Protein AF-M8C8N0-F1 (afdb_monomer_lite)

pLDDT: mean 71.58, std 21.53, range [23.48, 96.25]

Secondary structure (DSSP, 8-state):
-----------------------------S------S-----TT--GGGEEEEETTEEEEEPTT-SSEEEEEETTTTEEEEEEPPGGG---SSTTSEEEEE-TTS-EEEEEEETTEEEEEEEE--SSSS--EEEEEEEEEHHHHTTT-TT--GGGGSS--EEEEE-SSEEEEE-SSTT--EEEETTT--EESSSGGGSSSS------PPPPPP---GGG-----

Radius of gyration: 22.64 Å; chains: 1; bounding box: 49×79×63 Å

Structure (mmCIF, N/CA/C/O backbone):
data_AF-M8C8N0-F1
#
_entry.id   AF-M8C8N0-F1
#
loop_
_atom_site.group_PDB
_atom_site.id
_atom_site.type_symbol
_atom_site.label_atom_id
_atom_site.label_alt_id
_atom_site.label_comp_id
_atom_site.label_asym_id
_atom_site.label_entity_id
_atom_site.label_seq_id
_atom_site.pdbx_PDB_ins_code
_atom_site.Cartn_x
_atom_site.Cartn_y
_atom_site.Cartn_z
_atom_site.occupancy
_atom_site.B_iso_or_equiv
_atom_site.auth_seq_id
_atom_site.auth_comp_id
_atom_site.auth_asym_id
_atom_site.auth_atom_id
_atom_site.pdbx_PDB_model_num
ATOM 1 N N . MET A 1 1 ? 8.463 14.249 35.857 1.00 30.42 1 MET A N 1
ATOM 2 C CA . MET A 1 1 ? 9.534 13.412 35.279 1.00 30.42 1 MET A CA 1
ATOM 3 C C . MET A 1 1 ? 8.916 12.082 34.900 1.00 30.42 1 MET A C 1
ATOM 5 O O . MET A 1 1 ? 8.671 11.271 35.780 1.00 30.42 1 MET A O 1
ATOM 9 N N . ALA A 1 2 ? 8.574 11.910 33.627 1.00 25.81 2 ALA A N 1
ATOM 10 C CA . ALA A 1 2 ? 8.119 10.640 33.076 1.00 25.81 2 ALA A CA 1
ATOM 11 C C . ALA A 1 2 ? 9.143 10.245 32.012 1.00 25.81 2 ALA A C 1
ATOM 13 O O . ALA A 1 2 ? 9.406 11.017 31.091 1.00 25.81 2 ALA A O 1
ATOM 14 N N . ALA A 1 3 ? 9.796 9.104 32.218 1.00 23.48 3 ALA A N 1
ATOM 15 C CA . ALA A 1 3 ? 10.734 8.541 31.266 1.00 23.48 3 ALA A CA 1
ATOM 16 C C . ALA A 1 3 ? 9.940 8.023 30.062 1.00 23.48 3 ALA A C 1
ATOM 18 O O . ALA A 1 3 ? 9.110 7.126 30.202 1.00 23.48 3 ALA A O 1
ATOM 19 N N . SER A 1 4 ? 10.179 8.628 28.900 1.00 24.73 4 SER A N 1
ATOM 20 C CA . SER A 1 4 ? 9.714 8.124 27.613 1.00 24.73 4 SER A CA 1
ATOM 21 C C . SER A 1 4 ? 10.534 6.882 27.275 1.00 24.73 4 SER A C 1
ATOM 23 O O . SER A 1 4 ? 11.739 6.968 27.041 1.00 24.73 4 SER A O 1
ATOM 25 N N . VAL A 1 5 ? 9.896 5.716 27.333 1.00 26.30 5 VAL A N 1
ATOM 26 C CA . VAL A 1 5 ? 10.472 4.457 26.863 1.00 26.30 5 VAL A CA 1
ATOM 27 C C . VAL A 1 5 ? 10.017 4.293 25.419 1.00 26.30 5 VAL A C 1
ATOM 29 O O . VAL A 1 5 ? 8.906 3.843 25.163 1.00 26.30 5 VAL A O 1
ATOM 32 N N . ALA A 1 6 ? 10.868 4.703 24.481 1.00 25.33 6 ALA A N 1
ATOM 33 C CA . ALA A 1 6 ? 10.716 4.363 23.073 1.00 25.33 6 ALA A CA 1
ATOM 34 C C . ALA A 1 6 ? 11.062 2.873 22.885 1.00 25.33 6 ALA A C 1
ATOM 36 O O . ALA A 1 6 ? 12.183 2.476 23.225 1.00 25.33 6 ALA A O 1
ATOM 37 N N . PRO A 1 7 ? 10.162 2.024 22.359 1.00 30.59 7 PRO A N 1
ATOM 38 C CA . PRO A 1 7 ? 10.536 0.681 21.968 1.00 30.59 7 PRO A CA 1
ATOM 39 C C . PRO A 1 7 ? 11.111 0.710 20.548 1.00 30.59 7 PRO A C 1
ATOM 41 O O . PRO A 1 7 ? 10.408 0.901 19.565 1.00 30.59 7 PRO A O 1
ATOM 44 N N . PHE A 1 8 ? 12.432 0.554 20.494 1.00 27.34 8 PHE A N 1
ATOM 45 C CA . PHE A 1 8 ? 13.204 -0.208 19.511 1.00 27.34 8 PHE A CA 1
ATOM 46 C C . PHE A 1 8 ? 12.470 -0.670 18.236 1.00 27.34 8 PHE A C 1
ATOM 48 O O . PHE A 1 8 ? 11.771 -1.683 18.230 1.00 27.34 8 PHE A O 1
ATOM 55 N N . LEU A 1 9 ? 12.778 -0.007 17.120 1.00 30.59 9 LEU A N 1
ATOM 56 C CA . LEU A 1 9 ? 12.669 -0.577 15.778 1.00 30.59 9 LEU A CA 1
ATOM 57 C C . LEU A 1 9 ? 13.787 -1.619 15.607 1.00 30.59 9 LEU A C 1
ATOM 59 O O . LEU A 1 9 ? 14.967 -1.273 15.588 1.00 30.59 9 LEU A O 1
ATOM 63 N N . CYS A 1 10 ? 13.425 -2.898 15.522 1.00 28.14 10 CYS A N 1
ATOM 64 C CA . CYS A 1 10 ? 14.352 -4.003 15.281 1.00 28.14 10 CYS A CA 1
ATOM 65 C C . CYS A 1 10 ? 13.820 -4.903 14.156 1.00 28.14 10 CYS A C 1
ATOM 67 O O . CYS A 1 10 ? 12.886 -5.659 14.403 1.00 28.14 10 CYS A O 1
ATOM 69 N N . TRP A 1 11 ? 14.399 -4.775 12.953 1.00 29.14 11 TRP A N 1
ATOM 70 C CA . TRP A 1 11 ? 14.620 -5.766 11.865 1.00 29.14 11 TRP A CA 1
ATOM 71 C C . TRP A 1 11 ? 14.935 -4.956 10.575 1.00 29.14 11 TRP A C 1
ATOM 73 O O . TRP A 1 11 ? 14.303 -3.932 10.360 1.00 29.14 11 TRP A O 1
ATOM 83 N N . GLU A 1 12 ? 15.899 -5.248 9.691 1.00 30.86 12 GLU A N 1
ATOM 84 C CA . GLU A 1 12 ? 16.528 -6.515 9.316 1.00 30.86 12 GLU A CA 1
ATOM 85 C C . GLU A 1 12 ? 18.052 -6.402 9.096 1.00 30.86 12 GLU A C 1
ATOM 87 O O . GLU A 1 12 ? 18.552 -5.473 8.466 1.00 30.86 12 GLU A O 1
ATOM 92 N N . HIS A 1 13 ? 18.796 -7.406 9.572 1.00 30.95 13 HIS A N 1
ATOM 93 C CA . HIS A 1 13 ? 20.176 -7.671 9.164 1.00 30.95 13 HIS A CA 1
ATOM 94 C C . HIS A 1 13 ? 20.161 -8.523 7.886 1.00 30.95 13 HIS A C 1
ATOM 96 O O . HIS A 1 13 ? 19.834 -9.708 7.950 1.00 30.95 13 HIS A O 1
ATOM 102 N N . CYS A 1 14 ? 20.589 -7.968 6.752 1.00 28.81 14 CYS A N 1
ATOM 103 C CA . CYS A 1 14 ? 21.050 -8.765 5.615 1.00 28.81 14 CYS A CA 1
ATOM 104 C C . CYS A 1 14 ? 22.535 -8.496 5.360 1.00 28.81 14 CYS A C 1
ATOM 106 O O . CYS A 1 14 ? 22.977 -7.371 5.145 1.00 28.81 14 CYS A O 1
ATOM 108 N N . VAL A 1 15 ? 23.309 -9.574 5.460 1.00 27.38 15 VAL A N 1
ATOM 109 C CA . VAL A 1 15 ? 24.763 -9.625 5.328 1.00 27.38 15 VAL A CA 1
ATOM 110 C C . VAL A 1 15 ? 25.148 -9.451 3.859 1.00 27.38 15 VAL A C 1
ATOM 112 O O . VAL A 1 15 ? 24.811 -10.283 3.020 1.00 27.38 15 VAL A O 1
ATOM 115 N N . TRP A 1 16 ? 25.903 -8.396 3.561 1.00 27.75 16 TRP A N 1
ATOM 116 C CA . TRP A 1 16 ? 26.526 -8.158 2.262 1.00 27.75 16 TRP A CA 1
ATOM 117 C C . TRP A 1 16 ? 27.559 -9.251 1.945 1.00 27.75 16 TRP A C 1
ATOM 119 O O . TRP A 1 16 ? 28.546 -9.415 2.665 1.00 27.75 16 TRP A O 1
ATOM 129 N N . ARG A 1 17 ? 27.380 -9.983 0.842 1.00 26.02 17 ARG A N 1
ATOM 130 C CA . ARG A 1 17 ? 28.471 -10.712 0.175 1.00 26.02 17 ARG A CA 1
ATOM 131 C C . ARG A 1 17 ? 28.439 -10.397 -1.316 1.00 26.02 17 ARG A C 1
ATOM 133 O O . ARG A 1 17 ? 27.467 -10.707 -1.994 1.00 26.02 17 ARG A O 1
ATOM 140 N N . GLN A 1 18 ? 29.520 -9.797 -1.813 1.00 27.97 18 GLN A N 1
ATOM 141 C CA . GLN A 1 18 ? 29.800 -9.646 -3.243 1.00 27.97 18 GLN A CA 1
ATOM 142 C C . GLN A 1 18 ? 29.842 -11.023 -3.917 1.00 27.97 18 GLN A C 1
ATOM 144 O O . GLN A 1 18 ? 30.577 -11.907 -3.474 1.00 27.97 18 GLN A O 1
ATOM 149 N N . VAL A 1 19 ? 29.086 -11.192 -5.004 1.00 33.16 19 VAL A N 1
ATOM 150 C CA . VAL A 1 19 ? 29.136 -12.384 -5.865 1.00 33.16 19 VAL A CA 1
ATOM 151 C C . VAL A 1 19 ? 29.599 -11.969 -7.272 1.00 33.16 19 VAL A C 1
ATOM 153 O O . VAL A 1 19 ? 29.182 -10.913 -7.750 1.00 33.16 19 VAL A O 1
ATOM 156 N N . PRO A 1 20 ? 30.477 -12.738 -7.950 1.00 29.25 20 PRO A N 1
ATOM 157 C CA . PRO A 1 20 ? 31.071 -12.330 -9.221 1.00 29.25 20 PRO A CA 1
ATOM 158 C C . PRO A 1 20 ? 30.117 -12.485 -10.412 1.00 29.25 20 PRO A C 1
ATOM 160 O O . PRO A 1 20 ? 29.323 -13.422 -10.487 1.00 29.25 20 PRO A O 1
ATOM 163 N N . ARG A 1 21 ? 30.288 -11.582 -11.384 1.00 30.08 21 ARG A N 1
ATOM 164 C CA . ARG A 1 21 ? 29.534 -11.450 -12.639 1.00 30.08 21 ARG A CA 1
ATOM 165 C C . ARG A 1 21 ? 29.486 -12.748 -13.462 1.00 30.08 21 ARG A C 1
ATOM 167 O O . ARG A 1 21 ? 30.525 -13.279 -13.854 1.00 30.08 21 ARG A O 1
ATOM 174 N N . ARG A 1 22 ? 28.280 -13.176 -13.844 1.00 29.59 22 ARG A N 1
ATOM 175 C CA . ARG A 1 22 ? 28.015 -14.008 -15.032 1.00 29.59 22 ARG A CA 1
ATOM 176 C C . ARG A 1 22 ? 26.743 -13.504 -15.723 1.00 29.59 22 ARG A C 1
ATOM 178 O O . ARG A 1 22 ? 25.758 -13.223 -15.058 1.00 29.59 22 ARG A O 1
ATOM 185 N N . SER A 1 23 ? 26.775 -13.393 -17.047 1.00 38.28 23 SER A N 1
ATOM 186 C CA . SER A 1 23 ? 25.641 -13.021 -17.922 1.00 38.28 23 SER A CA 1
ATOM 187 C C . SER A 1 23 ? 25.109 -14.274 -18.656 1.00 38.28 23 SER A C 1
ATOM 189 O O . SER A 1 23 ? 25.866 -15.248 -18.708 1.00 38.28 23 SER A O 1
ATOM 191 N N . PRO A 1 24 ? 23.978 -14.273 -19.411 1.00 50.94 24 PRO A N 1
ATOM 192 C CA . PRO A 1 24 ? 22.672 -13.567 -19.373 1.00 50.94 24 PRO A CA 1
ATOM 193 C C . PRO A 1 24 ? 21.480 -14.609 -19.424 1.00 50.94 24 PRO A C 1
ATOM 195 O O . PRO A 1 24 ? 21.760 -15.783 -19.180 1.00 50.94 24 PRO A O 1
ATOM 198 N N . PRO A 1 25 ? 20.172 -14.292 -19.681 1.00 29.27 25 PRO A N 1
ATOM 199 C CA . PRO A 1 25 ? 19.632 -13.777 -20.956 1.00 29.27 25 PRO A CA 1
ATOM 200 C C . PRO A 1 25 ? 18.652 -12.588 -20.810 1.00 29.27 25 PRO A C 1
ATOM 202 O O . PRO A 1 25 ? 17.975 -12.411 -19.802 1.00 29.27 25 PRO A O 1
ATOM 205 N N . ARG A 1 26 ? 18.546 -11.773 -21.869 1.00 44.69 26 ARG A N 1
ATOM 206 C CA . ARG A 1 26 ? 17.687 -10.578 -21.934 1.00 44.69 26 ARG A CA 1
ATOM 207 C C . ARG A 1 26 ? 16.195 -10.937 -21.943 1.00 44.69 26 ARG A C 1
ATOM 209 O O . ARG A 1 26 ? 15.716 -11.533 -22.906 1.00 44.69 26 ARG A O 1
ATOM 216 N N . ARG A 1 27 ? 15.444 -10.444 -20.957 1.00 40.44 27 ARG A N 1
ATOM 217 C CA . ARG A 1 27 ? 14.004 -10.167 -21.079 1.00 40.44 27 ARG A CA 1
ATOM 218 C C . ARG A 1 27 ? 13.808 -8.657 -20.960 1.00 40.44 27 ARG A C 1
ATOM 220 O O . ARG A 1 27 ? 14.283 -8.055 -20.006 1.00 40.44 27 ARG A O 1
ATOM 227 N N . ARG A 1 28 ? 13.206 -8.038 -21.979 1.00 39.28 28 ARG A N 1
ATOM 228 C CA . ARG A 1 28 ? 13.006 -6.582 -22.042 1.00 39.28 28 ARG A CA 1
ATOM 229 C C . ARG A 1 28 ? 11.794 -6.196 -21.193 1.00 39.28 28 ARG A C 1
ATOM 231 O O . ARG A 1 28 ? 10.735 -6.797 -21.346 1.00 39.28 28 ARG A O 1
ATOM 238 N N . GLY A 1 29 ? 11.957 -5.204 -20.324 1.00 39.03 29 GLY A N 1
ATOM 239 C CA . GLY A 1 29 ? 10.887 -4.625 -19.521 1.00 39.03 29 GLY A CA 1
ATOM 240 C C . GLY A 1 29 ? 11.233 -3.200 -19.087 1.00 39.03 29 GLY A C 1
ATOM 241 O O . GLY A 1 29 ? 12.374 -2.962 -18.697 1.00 39.03 29 GLY A O 1
ATOM 242 N N . ALA A 1 30 ? 10.211 -2.333 -19.138 1.00 39.69 30 ALA A N 1
ATOM 243 C CA . ALA A 1 30 ? 10.164 -0.905 -18.784 1.00 39.69 30 ALA A CA 1
ATOM 244 C C . ALA A 1 30 ? 11.140 0.015 -19.559 1.00 39.69 30 ALA A C 1
ATOM 246 O O . ALA A 1 30 ? 12.230 -0.431 -19.926 1.00 39.69 30 ALA A O 1
ATOM 247 N N . PRO A 1 31 ? 10.794 1.301 -19.789 1.00 35.75 31 PRO A N 1
ATOM 248 C CA . PRO A 1 31 ? 11.753 2.295 -20.254 1.00 35.75 31 PRO A CA 1
ATOM 249 C C . PRO A 1 31 ? 12.731 2.563 -19.106 1.00 35.75 31 PRO A C 1
ATOM 251 O O . PRO A 1 31 ? 12.581 3.471 -18.299 1.00 35.75 31 PRO A O 1
ATOM 254 N N . ARG A 1 32 ? 13.713 1.675 -18.968 1.00 47.22 32 ARG A N 1
ATOM 255 C CA . ARG A 1 32 ? 14.852 1.847 -18.079 1.00 47.22 32 ARG A CA 1
ATOM 256 C C . ARG A 1 32 ? 15.853 2.674 -18.853 1.00 47.22 32 ARG A C 1
ATOM 258 O O . ARG A 1 32 ? 16.420 2.189 -19.835 1.00 47.22 32 ARG A O 1
ATOM 265 N N . VAL A 1 33 ? 16.116 3.893 -18.402 1.00 43.59 33 VAL A N 1
ATOM 266 C CA . VAL A 1 33 ? 17.372 4.537 -18.770 1.00 43.59 33 VAL A CA 1
ATOM 267 C C . VAL A 1 33 ? 18.458 3.763 -18.027 1.00 43.59 33 VAL A C 1
ATOM 269 O O . VAL A 1 33 ? 18.755 4.014 -16.864 1.00 43.59 33 VAL A O 1
ATOM 272 N N . ALA A 1 34 ? 18.993 2.733 -18.682 1.00 40.50 34 ALA A N 1
ATOM 273 C CA . ALA A 1 34 ? 20.169 2.026 -18.210 1.00 40.50 34 ALA A CA 1
ATOM 274 C C . ALA A 1 34 ? 21.362 2.972 -18.374 1.00 40.50 34 ALA A C 1
ATOM 276 O O . ALA A 1 34 ? 22.015 2.998 -19.417 1.00 40.50 34 ALA A O 1
ATOM 277 N N . ILE A 1 35 ? 21.599 3.805 -17.363 1.00 42.59 35 ILE A N 1
ATOM 278 C CA . ILE A 1 35 ? 22.788 4.646 -17.308 1.00 42.59 35 ILE A CA 1
ATOM 279 C C . ILE A 1 35 ? 23.960 3.711 -17.013 1.00 42.59 35 ILE A C 1
ATOM 281 O O . ILE A 1 35 ? 24.073 3.152 -15.927 1.00 42.59 35 ILE A O 1
ATOM 285 N N . THR A 1 36 ? 24.830 3.510 -18.001 1.00 42.47 36 THR A N 1
ATOM 286 C CA . THR A 1 36 ? 26.083 2.753 -17.871 1.00 42.47 36 THR A CA 1
ATOM 287 C C . THR A 1 36 ? 27.147 3.589 -17.153 1.00 42.47 36 THR A C 1
ATOM 289 O O . THR A 1 36 ? 28.221 3.840 -17.699 1.00 42.47 36 THR A O 1
ATOM 292 N N . GLY A 1 37 ? 26.821 4.076 -15.960 1.00 50.00 37 GLY A N 1
ATOM 293 C CA . GLY A 1 37 ? 27.702 4.839 -15.083 1.00 50.00 37 GLY A CA 1
ATOM 294 C C . GLY A 1 37 ? 27.490 4.411 -13.636 1.00 50.00 37 GLY A C 1
ATOM 295 O O . GLY A 1 37 ? 26.449 3.844 -13.304 1.00 50.00 37 GLY A O 1
ATOM 296 N N . ASP A 1 38 ? 28.488 4.648 -12.789 1.00 56.75 38 ASP A N 1
ATOM 297 C CA . ASP A 1 38 ? 28.371 4.407 -11.354 1.00 56.75 38 ASP A CA 1
ATOM 298 C C . ASP A 1 38 ? 27.238 5.290 -10.803 1.00 56.75 38 ASP A C 1
ATOM 300 O O . ASP A 1 38 ? 27.323 6.516 -10.833 1.00 56.75 38 ASP A O 1
ATOM 304 N N . ILE A 1 39 ? 26.138 4.674 -10.362 1.00 63.12 39 ILE A N 1
ATOM 305 C CA . ILE A 1 39 ? 25.053 5.397 -9.692 1.00 63.12 39 ILE A CA 1
ATOM 306 C C . ILE A 1 39 ? 25.556 5.767 -8.303 1.00 63.12 39 ILE A C 1
ATOM 308 O O . ILE A 1 39 ? 25.770 4.894 -7.458 1.00 63.12 39 ILE A O 1
ATOM 312 N N . GLU A 1 40 ? 25.735 7.062 -8.064 1.00 64.38 40 GLU A N 1
ATOM 313 C CA . GLU A 1 40 ? 25.964 7.576 -6.721 1.00 64.38 40 GLU A CA 1
ATOM 314 C C . GLU A 1 40 ? 24.679 7.393 -5.913 1.00 64.38 40 GLU A C 1
ATOM 316 O O . GLU A 1 40 ? 23.653 8.016 -6.185 1.00 64.38 40 GLU A O 1
ATOM 321 N N . LEU A 1 41 ? 24.718 6.484 -4.939 1.00 68.31 41 LEU A N 1
ATOM 322 C CA . LEU A 1 41 ? 23.604 6.287 -4.022 1.00 68.31 41 LEU A CA 1
ATOM 323 C C . LEU A 1 41 ? 23.457 7.545 -3.150 1.00 68.31 41 LEU A C 1
ATOM 325 O O . LEU A 1 41 ? 24.436 7.926 -2.500 1.00 68.31 41 LEU A O 1
ATOM 329 N N . PRO A 1 42 ? 22.268 8.179 -3.096 1.00 67.56 42 PRO A N 1
ATOM 330 C CA . PRO A 1 42 ? 22.048 9.311 -2.212 1.00 67.56 42 PRO A CA 1
ATOM 331 C C . PRO A 1 42 ? 22.437 8.965 -0.772 1.00 67.56 42 PRO A C 1
ATOM 333 O O . PRO A 1 42 ? 22.019 7.944 -0.224 1.00 67.56 42 PRO A O 1
ATOM 336 N N . SER A 1 43 ? 23.233 9.832 -0.148 1.00 65.81 43 SER A N 1
ATOM 337 C CA . SER A 1 43 ? 23.754 9.636 1.212 1.00 65.81 43 SER A CA 1
ATOM 338 C C . SER A 1 43 ? 22.664 9.593 2.288 1.00 65.81 43 SER A C 1
ATOM 340 O O . SER A 1 43 ? 22.927 9.149 3.404 1.00 65.81 43 SER A O 1
ATOM 342 N N . THR A 1 44 ? 21.447 10.024 1.953 1.00 68.00 44 THR A N 1
ATOM 343 C CA . THR A 1 44 ? 20.274 10.026 2.831 1.00 68.00 44 THR A CA 1
ATOM 344 C C . THR A 1 44 ? 19.360 8.813 2.636 1.00 68.00 44 THR A C 1
ATOM 346 O O . THR A 1 44 ? 18.294 8.731 3.244 1.00 68.00 44 THR A O 1
ATOM 349 N N . LEU A 1 45 ? 19.759 7.835 1.812 1.00 71.00 45 LEU A N 1
ATOM 350 C CA . LEU A 1 45 ? 19.013 6.590 1.653 1.00 71.00 45 LEU A CA 1
ATOM 351 C C . LEU A 1 45 ? 19.051 5.744 2.928 1.00 71.00 45 LEU A C 1
ATOM 353 O O . LEU A 1 45 ? 20.025 5.045 3.203 1.00 71.00 45 LEU A O 1
ATOM 357 N N . GLY A 1 46 ? 17.949 5.776 3.674 1.00 70.62 46 GLY A N 1
ATOM 358 C CA . GLY A 1 46 ? 17.710 4.916 4.827 1.00 70.62 46 GLY A CA 1
ATOM 359 C C . GLY A 1 46 ? 16.546 3.933 4.623 1.00 70.62 46 GLY A C 1
ATOM 360 O O . GLY A 1 46 ? 15.812 4.016 3.630 1.00 70.62 46 GLY A O 1
ATOM 361 N N . PRO A 1 47 ? 16.343 2.992 5.565 1.00 69.62 47 PRO A N 1
ATOM 362 C CA . PRO A 1 47 ? 15.201 2.072 5.572 1.00 69.62 47 PRO A CA 1
ATOM 363 C C . PRO A 1 47 ? 13.837 2.773 5.480 1.00 69.62 47 PRO A C 1
ATOM 365 O O . PRO A 1 47 ? 12.888 2.223 4.931 1.00 69.62 47 PRO A O 1
ATOM 368 N N . GLU A 1 48 ? 13.735 4.000 5.980 1.00 70.75 48 GLU A N 1
ATOM 369 C CA . GLU A 1 48 ? 12.555 4.861 5.906 1.00 70.75 48 GLU A CA 1
ATOM 370 C C . GLU A 1 48 ? 12.137 5.219 4.477 1.00 70.75 48 GLU A C 1
ATOM 372 O O . GLU A 1 48 ? 10.964 5.511 4.245 1.00 70.75 48 GLU A O 1
ATOM 377 N N . ASN A 1 49 ? 13.072 5.161 3.528 1.00 77.56 49 ASN A N 1
ATOM 378 C CA . ASN A 1 49 ? 12.815 5.446 2.124 1.00 77.56 49 ASN A CA 1
ATOM 379 C C . ASN A 1 49 ? 12.358 4.199 1.373 1.00 77.56 49 ASN A C 1
ATOM 381 O O . ASN A 1 49 ? 12.009 4.296 0.202 1.00 77.56 49 ASN A O 1
ATOM 385 N N . PHE A 1 50 ? 12.355 3.022 2.005 1.00 81.62 50 PHE A N 1
ATOM 386 C CA . PHE A 1 50 ? 11.859 1.806 1.376 1.00 81.62 50 PHE A CA 1
ATOM 387 C C . PHE A 1 50 ? 10.383 1.968 1.016 1.00 81.62 50 PHE A C 1
ATOM 389 O O . PHE A 1 50 ? 9.538 2.172 1.889 1.00 81.62 50 PHE A O 1
ATOM 396 N N . VAL A 1 51 ? 10.067 1.821 -0.268 1.00 81.62 51 VAL A N 1
ATOM 397 C CA . VAL A 1 51 ? 8.705 1.958 -0.798 1.00 81.62 51 VAL A CA 1
ATOM 398 C C . VAL A 1 51 ? 8.083 0.587 -0.996 1.00 81.62 51 VAL A C 1
ATOM 400 O O . VAL A 1 51 ? 6.906 0.391 -0.704 1.00 81.62 51 VAL A O 1
ATOM 403 N N . GLY A 1 52 ? 8.856 -0.397 -1.442 1.00 85.88 52 GLY A N 1
ATOM 404 C CA . GLY A 1 52 ? 8.334 -1.740 -1.618 1.00 85.88 52 GLY A CA 1
ATOM 405 C C . GLY A 1 52 ? 9.165 -2.607 -2.541 1.00 85.88 52 GLY A C 1
ATOM 406 O O . GLY A 1 52 ? 10.245 -2.234 -2.995 1.00 85.88 52 GLY A O 1
ATOM 407 N N . ARG A 1 53 ? 8.626 -3.790 -2.817 1.00 87.81 53 ARG A N 1
ATOM 408 C CA . ARG A 1 53 ? 9.230 -4.802 -3.679 1.00 87.81 53 ARG A CA 1
ATOM 409 C C . ARG A 1 53 ? 8.151 -5.385 -4.578 1.00 87.81 53 ARG A C 1
ATOM 411 O O . ARG A 1 53 ? 7.108 -5.822 -4.095 1.00 87.81 53 ARG A O 1
ATOM 418 N N . ALA A 1 54 ? 8.400 -5.396 -5.878 1.00 88.00 54 ALA A N 1
ATOM 419 C CA . ALA A 1 54 ? 7.456 -5.864 -6.881 1.00 88.00 54 ALA A CA 1
ATOM 420 C C . ALA A 1 54 ? 8.202 -6.459 -8.073 1.00 88.00 54 ALA A C 1
ATOM 422 O O . ALA A 1 54 ? 9.208 -5.908 -8.504 1.00 88.00 54 ALA A O 1
ATOM 423 N N . ASN A 1 55 ? 7.705 -7.569 -8.624 1.00 86.56 55 ASN A N 1
ATOM 424 C CA . ASN A 1 55 ? 8.203 -8.153 -9.876 1.00 86.56 55 ASN A CA 1
ATOM 425 C C . ASN A 1 55 ? 9.736 -8.362 -9.933 1.00 86.56 55 ASN A C 1
ATOM 427 O O . ASN A 1 55 ? 10.357 -8.133 -10.968 1.00 86.56 55 ASN A O 1
ATOM 431 N N . GLY A 1 56 ? 10.354 -8.784 -8.822 1.00 87.12 56 GLY A N 1
ATOM 432 C CA . GLY A 1 56 ? 11.811 -8.986 -8.737 1.00 87.12 56 GLY A CA 1
ATOM 433 C C . GLY A 1 56 ? 12.617 -7.685 -8.702 1.00 87.12 56 GLY A C 1
ATOM 434 O O . GLY A 1 56 ? 13.774 -7.656 -9.110 1.00 87.12 56 GLY A O 1
ATOM 435 N N . THR A 1 57 ? 11.980 -6.591 -8.295 1.00 89.44 57 THR A N 1
ATOM 436 C CA . THR A 1 57 ? 12.561 -5.255 -8.234 1.00 89.44 57 THR A CA 1
ATOM 437 C C . THR A 1 57 ? 12.248 -4.615 -6.886 1.00 89.44 57 THR A C 1
ATOM 439 O O . THR A 1 57 ? 11.138 -4.763 -6.367 1.00 89.44 57 THR A O 1
ATOM 442 N N . ILE A 1 58 ? 13.218 -3.909 -6.312 1.00 89.38 58 ILE A N 1
ATOM 443 C CA . ILE A 1 58 ? 13.078 -3.198 -5.038 1.00 89.38 58 ILE A CA 1
ATOM 444 C C . ILE A 1 58 ? 13.113 -1.687 -5.279 1.00 89.38 58 ILE A C 1
ATOM 446 O O . ILE A 1 58 ? 13.894 -1.217 -6.104 1.00 89.38 58 ILE A O 1
ATOM 450 N N . TYR A 1 59 ? 12.260 -0.947 -4.570 1.00 86.69 59 TYR A N 1
ATOM 451 C CA . TYR A 1 59 ? 12.019 0.478 -4.777 1.00 86.69 59 TYR A CA 1
ATOM 452 C C . TYR A 1 59 ? 12.284 1.282 -3.502 1.00 86.69 59 TYR A C 1
ATOM 454 O O . TYR A 1 59 ? 11.759 0.948 -2.432 1.00 86.69 59 TYR A O 1
ATOM 462 N N . TRP A 1 60 ? 13.021 2.385 -3.640 1.00 86.12 60 TRP A N 1
ATOM 463 C CA . TRP A 1 60 ? 13.228 3.382 -2.590 1.00 86.12 60 TRP A CA 1
ATOM 464 C C . TRP A 1 60 ? 12.919 4.785 -3.098 1.00 86.12 60 TRP A C 1
ATOM 466 O O . TRP A 1 60 ? 13.220 5.121 -4.240 1.00 86.12 60 TRP A O 1
ATOM 476 N N . GLY A 1 61 ? 12.346 5.613 -2.234 1.00 79.62 61 GLY A N 1
ATOM 477 C CA . GLY A 1 61 ? 12.187 7.030 -2.492 1.00 79.62 61 GLY A CA 1
ATOM 478 C C . GLY A 1 61 ? 13.528 7.746 -2.467 1.00 79.62 61 GLY A C 1
ATOM 479 O O . GLY A 1 61 ? 14.410 7.398 -1.680 1.00 79.62 61 GLY A O 1
ATOM 480 N N . ILE A 1 62 ? 13.672 8.747 -3.326 1.00 78.06 62 ILE A N 1
ATOM 481 C CA . ILE A 1 62 ? 14.831 9.633 -3.326 1.00 78.06 62 ILE A CA 1
ATOM 482 C C . ILE A 1 62 ? 14.409 10.932 -2.642 1.00 78.06 62 ILE A C 1
ATOM 484 O O . ILE A 1 62 ? 13.467 11.595 -3.072 1.00 78.06 62 ILE A O 1
ATOM 488 N N . GLU A 1 63 ? 15.083 11.283 -1.549 1.00 72.88 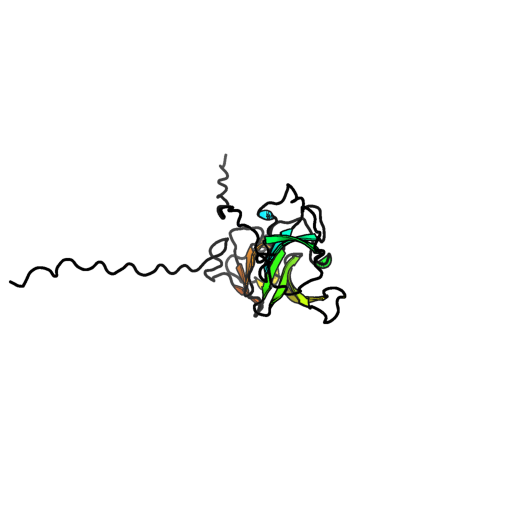63 GLU A N 1
ATOM 489 C CA . GLU A 1 63 ? 14.825 12.543 -0.854 1.00 72.88 63 GLU A CA 1
ATOM 490 C C . GLU A 1 63 ? 15.123 13.731 -1.779 1.00 72.88 63 GLU A C 1
ATOM 492 O O . GLU A 1 63 ? 16.152 13.762 -2.454 1.00 72.88 63 GLU A O 1
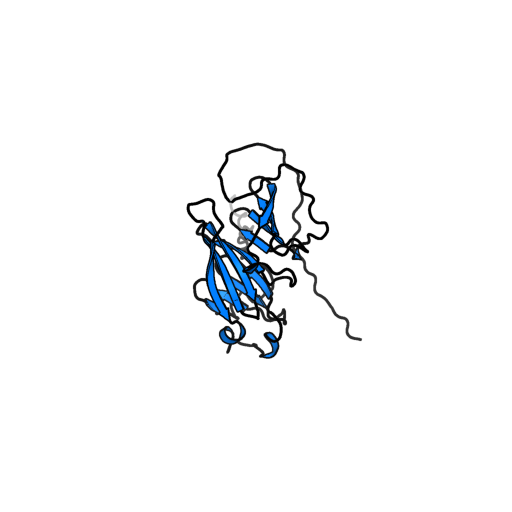ATOM 497 N N . GLY A 1 64 ? 14.211 14.704 -1.826 1.00 69.00 64 GLY A N 1
ATOM 498 C CA . GLY A 1 64 ? 14.332 15.870 -2.702 1.00 69.00 64 GLY A CA 1
ATOM 499 C C . GLY A 1 64 ? 13.995 15.617 -4.176 1.00 69.00 64 GLY A C 1
ATOM 500 O O . GLY A 1 64 ? 14.103 16.556 -4.961 1.00 69.00 64 GLY A O 1
ATOM 501 N N . SER A 1 65 ? 13.577 14.401 -4.558 1.00 71.56 65 SER A N 1
ATOM 502 C CA . SER A 1 65 ? 12.943 14.148 -5.857 1.00 71.56 65 SER A CA 1
ATOM 503 C C . SER A 1 65 ? 11.441 13.913 -5.703 1.00 71.56 65 SER A C 1
ATOM 505 O O . SER A 1 65 ? 10.993 13.081 -4.907 1.00 71.56 65 SER A O 1
ATOM 507 N N . ASP A 1 66 ? 10.673 14.637 -6.515 1.00 68.56 66 ASP A N 1
ATOM 508 C CA . ASP A 1 66 ? 9.209 14.609 -6.531 1.00 68.56 66 ASP A CA 1
ATOM 509 C C . ASP A 1 66 ? 8.631 13.526 -7.446 1.00 68.56 66 ASP A C 1
ATOM 511 O O . ASP A 1 66 ? 7.418 13.340 -7.485 1.00 68.56 66 ASP A O 1
ATOM 515 N N . THR A 1 67 ? 9.461 12.786 -8.178 1.00 71.81 67 THR A N 1
ATOM 516 C CA . THR A 1 67 ? 8.969 11.747 -9.100 1.00 71.81 67 THR A CA 1
ATOM 517 C C . THR A 1 67 ? 9.889 10.542 -9.213 1.00 71.81 67 THR A C 1
ATOM 519 O O . THR A 1 67 ? 9.424 9.448 -9.544 1.00 71.81 67 THR A O 1
ATOM 522 N N . ASP A 1 68 ? 11.179 10.695 -8.917 1.00 78.81 68 ASP A N 1
ATOM 523 C CA . ASP A 1 68 ? 12.136 9.621 -9.131 1.00 78.81 68 ASP A CA 1
ATOM 524 C C . ASP A 1 68 ? 12.250 8.706 -7.917 1.00 78.81 68 ASP A C 1
ATOM 526 O O . ASP A 1 68 ? 12.399 9.126 -6.765 1.00 78.81 68 ASP A O 1
ATOM 530 N N . VAL A 1 69 ? 12.255 7.413 -8.211 1.00 82.38 69 VAL A N 1
ATOM 531 C CA . VAL A 1 69 ? 12.561 6.356 -7.257 1.00 82.38 69 VAL A CA 1
ATOM 532 C C . VAL A 1 69 ? 13.839 5.644 -7.666 1.00 82.38 69 VAL A C 1
ATOM 534 O O . VAL A 1 69 ? 14.115 5.430 -8.851 1.00 82.38 69 VAL A O 1
ATOM 537 N N . LEU A 1 70 ? 14.616 5.239 -6.668 1.00 87.12 70 LEU A N 1
ATOM 538 C CA . LEU A 1 70 ? 15.723 4.319 -6.853 1.00 87.12 70 LEU A CA 1
ATOM 539 C C . LEU A 1 70 ? 15.166 2.905 -7.002 1.00 87.12 70 LEU A C 1
ATOM 541 O O . LEU A 1 70 ? 14.312 2.466 -6.230 1.00 87.12 70 LEU A O 1
ATOM 545 N N . VAL A 1 71 ? 15.692 2.183 -7.980 1.00 90.00 71 VAL A N 1
ATOM 546 C CA . VAL A 1 71 ? 15.238 0.860 -8.383 1.00 90.00 71 VAL A CA 1
ATOM 547 C C . VAL A 1 71 ? 16.416 -0.104 -8.368 1.00 90.00 71 VAL A C 1
ATOM 549 O O . VAL A 1 71 ? 17.423 0.162 -9.016 1.00 90.00 71 VAL A O 1
ATOM 552 N N . LEU A 1 72 ? 16.283 -1.237 -7.680 1.00 90.81 72 LEU A N 1
ATOM 553 C CA . LEU A 1 72 ? 17.228 -2.357 -7.738 1.00 90.81 72 LEU A CA 1
ATOM 554 C C . LEU A 1 72 ? 16.572 -3.542 -8.438 1.00 90.81 72 LEU A C 1
ATOM 556 O O . LEU A 1 72 ? 15.588 -4.084 -7.936 1.00 90.81 72 LEU A O 1
ATOM 560 N N . ASP A 1 73 ? 17.142 -3.973 -9.558 1.00 88.88 73 ASP A N 1
ATOM 561 C CA . ASP A 1 73 ? 16.777 -5.239 -10.191 1.00 88.88 73 ASP A CA 1
ATOM 562 C C . ASP A 1 73 ? 17.448 -6.388 -9.436 1.00 88.88 73 ASP A C 1
ATOM 564 O O . ASP A 1 73 ? 18.673 -6.475 -9.378 1.00 88.88 73 ASP A O 1
ATOM 568 N N . GLU A 1 74 ? 16.661 -7.280 -8.843 1.00 88.25 74 GLU A N 1
ATOM 569 C CA . GLU A 1 74 ? 17.201 -8.368 -8.023 1.00 88.25 74 GLU A CA 1
ATOM 570 C C . GLU A 1 74 ? 17.870 -9.467 -8.852 1.00 88.25 74 GLU A C 1
ATOM 572 O O . GLU A 1 74 ? 18.687 -10.224 -8.330 1.00 88.25 74 GLU A O 1
ATOM 577 N N . SER A 1 75 ? 17.532 -9.573 -10.140 1.00 89.06 75 SER A N 1
ATOM 578 C CA . SER A 1 75 ? 18.109 -10.570 -11.039 1.00 89.06 75 SER A CA 1
ATOM 579 C C . SER A 1 75 ? 19.491 -10.160 -11.543 1.00 89.06 75 SER A C 1
ATOM 581 O O . SER A 1 75 ? 20.358 -11.020 -11.713 1.00 89.06 75 SER A O 1
ATOM 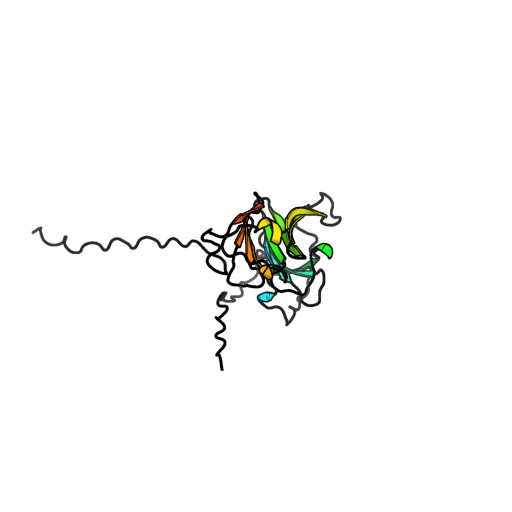583 N N . 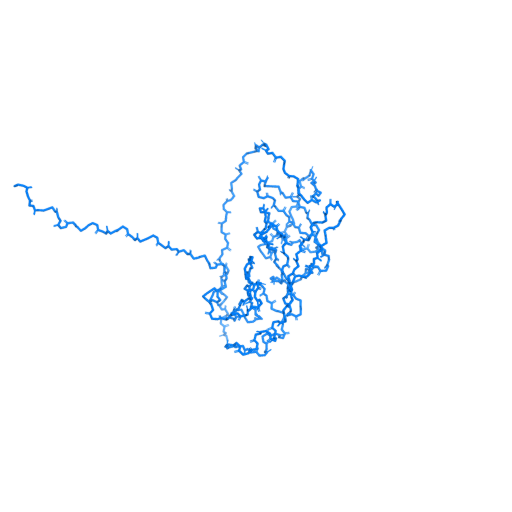THR A 1 76 ? 19.713 -8.859 -11.757 1.00 89.81 76 THR A N 1
ATOM 584 C CA . THR A 1 76 ? 21.000 -8.321 -12.223 1.00 89.81 76 THR A CA 1
ATOM 585 C C . THR A 1 76 ? 21.832 -7.690 -11.110 1.00 89.81 76 THR A C 1
ATOM 587 O O . THR A 1 76 ? 23.033 -7.498 -11.296 1.00 89.81 76 THR A O 1
ATOM 590 N N . ALA A 1 77 ? 21.224 -7.413 -9.952 1.00 88.06 77 ALA A N 1
ATOM 591 C CA . ALA A 1 77 ? 21.789 -6.613 -8.867 1.00 88.06 77 ALA A CA 1
ATOM 592 C C . ALA A 1 77 ? 22.232 -5.207 -9.321 1.00 88.06 77 ALA A C 1
ATOM 594 O O . ALA A 1 77 ? 23.173 -4.635 -8.770 1.00 88.06 77 ALA A O 1
ATOM 595 N N . GLU A 1 78 ? 21.568 -4.656 -10.341 1.00 88.62 78 GLU A N 1
ATOM 596 C CA . GLU A 1 78 ? 21.856 -3.326 -10.877 1.00 88.62 78 GLU A CA 1
ATOM 597 C C . GLU A 1 78 ? 20.862 -2.297 -10.346 1.00 88.62 78 GLU A C 1
ATOM 599 O O . GLU A 1 78 ? 19.645 -2.514 -10.350 1.00 88.62 78 GLU A O 1
ATOM 604 N N . PHE A 1 79 ? 21.400 -1.151 -9.937 1.00 87.69 79 PHE A N 1
ATOM 605 C CA . PHE A 1 79 ? 20.606 0.021 -9.610 1.00 87.69 79 PHE A CA 1
ATOM 606 C C . PHE A 1 79 ? 20.220 0.782 -10.884 1.00 87.69 79 PHE A C 1
ATOM 608 O O . PHE A 1 79 ? 20.910 0.733 -11.901 1.00 87.69 79 PHE A O 1
ATOM 615 N N . SER A 1 80 ? 19.101 1.489 -10.831 1.00 88.06 80 SER A N 1
ATOM 616 C CA . SER A 1 80 ? 18.640 2.436 -11.848 1.00 88.06 80 SER A CA 1
ATOM 617 C C . SER A 1 80 ? 17.657 3.416 -11.212 1.00 88.06 80 SER A C 1
ATOM 619 O O . SER A 1 80 ? 17.216 3.200 -10.085 1.00 88.06 80 SER A O 1
ATOM 621 N N . THR A 1 81 ? 17.303 4.483 -11.917 1.00 84.56 81 THR A N 1
ATOM 622 C CA . THR A 1 81 ? 16.190 5.353 -11.532 1.00 84.56 81 THR A CA 1
ATOM 623 C C . THR A 1 81 ? 14.979 5.059 -12.408 1.00 84.56 81 THR A C 1
ATOM 625 O O . THR A 1 81 ? 15.108 4.665 -13.571 1.00 84.56 81 THR A O 1
ATOM 628 N N . ALA A 1 82 ? 13.791 5.212 -11.836 1.00 79.88 82 ALA A N 1
ATOM 629 C CA . ALA A 1 82 ? 12.544 5.204 -12.582 1.00 79.88 82 ALA A CA 1
ATOM 630 C C . ALA A 1 82 ? 11.686 6.379 -12.133 1.00 79.88 82 ALA A C 1
ATOM 632 O O . ALA A 1 82 ? 11.637 6.695 -10.947 1.00 79.88 82 ALA A O 1
ATOM 633 N N . THR A 1 83 ? 10.983 6.977 -13.081 1.00 76.12 83 THR A N 1
ATOM 634 C CA . THR A 1 83 ? 10.053 8.065 -12.809 1.00 76.12 83 THR A CA 1
ATOM 635 C C . THR A 1 83 ? 8.672 7.469 -12.558 1.00 76.12 83 THR A C 1
ATOM 637 O O . THR A 1 83 ? 8.131 6.732 -13.388 1.00 76.12 83 THR A O 1
ATOM 640 N N . LEU A 1 84 ? 8.108 7.748 -11.387 1.00 70.69 84 LEU A N 1
ATOM 641 C CA . LEU A 1 84 ? 6.696 7.538 -11.101 1.00 70.69 84 LEU A CA 1
ATOM 642 C C . LEU A 1 84 ? 5.956 8.858 -11.364 1.00 70.69 84 LEU A C 1
ATOM 644 O O . LEU A 1 84 ? 6.508 9.921 -11.089 1.00 70.69 84 LEU A O 1
ATOM 648 N N . PRO A 1 85 ? 4.721 8.827 -11.892 1.00 64.25 85 PRO A N 1
ATOM 649 C CA . PRO A 1 85 ? 3.962 10.047 -12.129 1.00 64.25 85 PRO A CA 1
ATOM 650 C C . PRO A 1 85 ? 3.873 10.915 -10.872 1.00 64.25 85 PRO A C 1
ATOM 652 O O . PRO A 1 85 ? 3.606 10.408 -9.785 1.00 64.25 85 PRO A O 1
ATOM 655 N N . GLU A 1 86 ? 4.005 12.228 -11.044 1.00 58.97 86 GLU A N 1
ATOM 656 C CA . GLU A 1 86 ? 3.937 13.242 -9.978 1.00 58.97 86 GLU A CA 1
ATOM 657 C C . GLU A 1 86 ? 2.636 13.151 -9.159 1.00 58.97 86 GLU A C 1
ATOM 659 O O . GLU A 1 86 ? 2.626 13.278 -7.938 1.00 58.97 86 GLU A O 1
ATOM 664 N N . ALA A 1 87 ? 1.521 12.779 -9.799 1.00 53.81 87 ALA A N 1
ATOM 665 C CA . ALA A 1 87 ? 0.251 12.524 -9.111 1.00 53.81 87 ALA A CA 1
ATOM 666 C C . ALA A 1 87 ? 0.316 11.363 -8.091 1.00 53.81 87 ALA A C 1
ATOM 668 O O . ALA A 1 87 ? -0.543 11.254 -7.209 1.00 53.81 87 ALA A O 1
ATOM 669 N N . LEU A 1 88 ? 1.320 10.489 -8.193 1.00 58.81 88 LEU A N 1
ATOM 670 C CA . LEU A 1 88 ? 1.533 9.318 -7.341 1.00 58.81 88 LEU A CA 1
ATOM 671 C C . LEU A 1 88 ? 2.624 9.531 -6.289 1.00 58.81 88 LEU A C 1
ATOM 673 O O . LEU A 1 88 ? 2.726 8.720 -5.366 1.00 58.81 88 LEU A O 1
ATOM 677 N N . TRP A 1 89 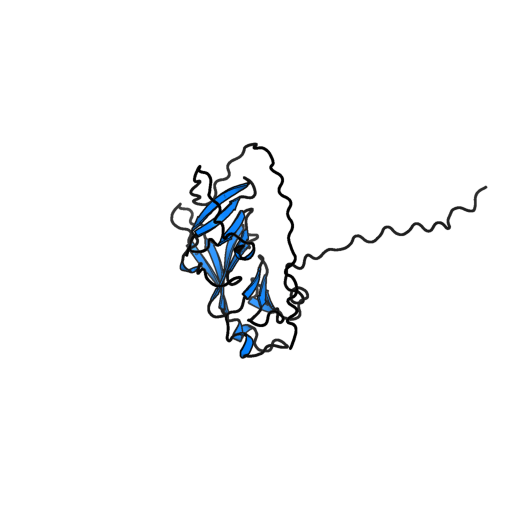? 3.404 10.608 -6.389 1.00 62.16 89 TRP A N 1
ATOM 678 C CA . TRP A 1 89 ? 4.591 10.813 -5.574 1.00 62.16 89 TRP A CA 1
ATOM 679 C C . TRP A 1 89 ? 4.590 12.211 -4.954 1.00 62.16 89 TRP A C 1
ATOM 681 O O . TRP A 1 89 ? 4.627 13.222 -5.637 1.00 62.16 89 TRP A O 1
ATOM 691 N N . TRP A 1 90 ? 4.499 12.270 -3.625 1.00 53.44 90 TRP A N 1
ATOM 692 C CA . TRP A 1 90 ? 4.803 13.483 -2.871 1.00 53.44 90 TRP A CA 1
ATOM 693 C C . TRP A 1 90 ? 5.758 13.107 -1.739 1.00 53.44 90 TRP A C 1
ATOM 695 O O . TRP A 1 90 ? 5.384 12.285 -0.889 1.00 53.44 90 TRP A O 1
ATOM 705 N N . PRO A 1 91 ? 6.978 13.658 -1.710 1.00 48.91 91 PRO A N 1
ATOM 706 C CA . PRO A 1 91 ? 7.975 13.308 -0.720 1.00 48.91 91 PRO A CA 1
ATOM 707 C C . PRO A 1 91 ? 7.785 14.200 0.504 1.00 48.91 91 PRO A C 1
ATOM 709 O O . PRO A 1 91 ? 8.248 15.336 0.533 1.00 48.91 91 PRO A O 1
ATOM 712 N N . SER A 1 92 ? 7.098 13.725 1.546 1.00 47.19 92 SER A N 1
ATOM 713 C CA . SER A 1 92 ? 7.299 14.346 2.873 1.00 47.19 92 SER A CA 1
ATOM 714 C C . SER A 1 92 ? 6.934 13.491 4.078 1.00 47.19 92 SER A C 1
ATOM 716 O O . SER A 1 92 ? 7.410 13.788 5.173 1.00 47.19 92 SER A O 1
ATOM 718 N N . HIS A 1 93 ? 6.118 12.443 3.936 1.00 52.94 93 HIS A N 1
ATOM 719 C CA . HIS A 1 93 ? 5.656 11.696 5.108 1.00 52.94 93 HIS A CA 1
ATOM 720 C C . HIS A 1 93 ? 5.979 10.211 4.982 1.00 52.94 93 HIS A C 1
ATOM 722 O O . HIS A 1 93 ? 5.533 9.516 4.071 1.00 52.94 93 HIS A O 1
ATOM 728 N N . LYS A 1 94 ? 6.814 9.731 5.909 1.00 66.88 94 LYS A N 1
ATOM 729 C CA . LYS A 1 94 ? 7.184 8.321 6.03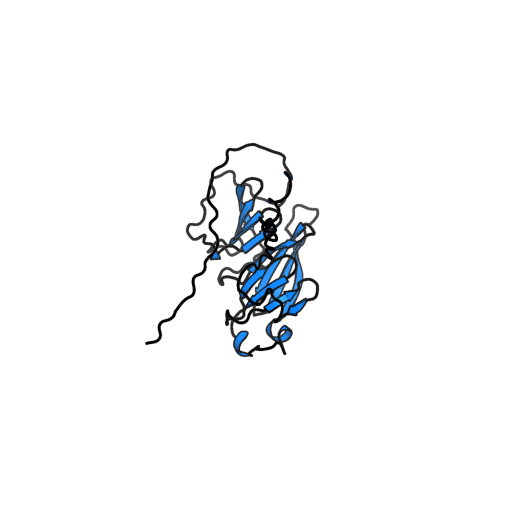1 1.00 66.88 94 LYS A CA 1
ATOM 730 C C . LYS A 1 94 ? 5.913 7.471 6.075 1.00 66.88 94 LYS A C 1
ATOM 732 O O . LYS A 1 94 ? 4.987 7.773 6.818 1.00 66.88 94 LYS A O 1
ATOM 737 N N . GLY A 1 95 ? 5.879 6.408 5.277 1.00 73.25 95 GLY A N 1
ATOM 738 C CA . GLY A 1 95 ? 4.808 5.415 5.341 1.00 73.25 95 GLY A CA 1
ATOM 739 C C . GLY A 1 95 ? 3.501 5.771 4.628 1.00 73.25 95 GLY A C 1
ATOM 740 O O . GLY A 1 95 ? 2.560 5.011 4.775 1.00 73.25 95 GLY A O 1
ATOM 741 N N . ILE A 1 96 ? 3.388 6.840 3.833 1.00 82.25 96 ILE A N 1
ATOM 742 C CA . ILE A 1 96 ? 2.121 7.133 3.115 1.00 82.25 96 ILE A CA 1
ATOM 743 C C . ILE A 1 96 ? 1.974 6.410 1.770 1.00 82.25 96 ILE A C 1
ATOM 745 O O . ILE A 1 96 ? 0.875 6.375 1.219 1.00 82.25 96 ILE A O 1
ATOM 749 N N . SER A 1 97 ? 3.052 5.824 1.241 1.00 85.19 97 SER A N 1
ATOM 750 C CA . SER A 1 97 ? 3.063 5.160 -0.069 1.00 85.19 97 SER A CA 1
ATOM 751 C C . SER A 1 97 ? 3.761 3.803 -0.020 1.00 85.19 97 SER A C 1
ATOM 753 O O . SER A 1 97 ? 4.762 3.634 0.678 1.00 85.19 97 SER A O 1
ATOM 755 N N . ARG A 1 98 ? 3.256 2.834 -0.793 1.00 87.62 98 ARG A N 1
ATOM 756 C CA . ARG A 1 98 ? 3.852 1.504 -0.976 1.00 87.62 98 ARG A CA 1
ATOM 757 C C . ARG A 1 98 ? 3.748 1.018 -2.417 1.00 87.62 98 ARG A C 1
ATOM 759 O O . ARG A 1 98 ? 2.732 1.223 -3.070 1.00 87.62 98 ARG A O 1
ATOM 766 N N . VAL A 1 99 ? 4.775 0.313 -2.885 1.00 88.19 99 VAL A N 1
ATOM 767 C CA . VAL A 1 99 ? 4.784 -0.368 -4.189 1.00 88.19 99 VAL A CA 1
ATOM 768 C C . VAL A 1 99 ? 4.635 -1.870 -3.970 1.00 88.19 99 VAL A C 1
ATOM 770 O O . VAL A 1 99 ? 5.393 -2.464 -3.201 1.00 88.19 99 VAL A O 1
ATOM 773 N N . VAL A 1 100 ? 3.677 -2.489 -4.659 1.00 89.19 100 VAL A N 1
ATOM 774 C CA . VAL A 1 100 ? 3.433 -3.938 -4.617 1.00 89.19 100 VAL A CA 1
ATOM 775 C C . VAL A 1 100 ? 3.267 -4.492 -6.033 1.00 89.19 100 VAL A C 1
ATOM 777 O O . VAL A 1 100 ? 2.758 -3.816 -6.925 1.00 89.19 100 VAL A O 1
ATOM 780 N N . GLY A 1 101 ? 3.723 -5.723 -6.261 1.00 86.38 101 GLY A N 1
ATOM 781 C CA . GLY A 1 101 ? 3.543 -6.422 -7.537 1.00 86.38 101 GLY A CA 1
ATOM 782 C C . GLY A 1 101 ? 2.421 -7.432 -7.412 1.00 86.38 101 GLY A C 1
ATOM 783 O O . GLY A 1 101 ? 2.534 -8.325 -6.577 1.00 86.38 101 GLY A O 1
ATOM 784 N N . GLY A 1 102 ? 1.357 -7.278 -8.200 1.00 78.81 102 GLY A N 1
ATOM 785 C CA . GLY A 1 102 ? 0.235 -8.213 -8.229 1.00 78.81 102 GLY A CA 1
ATOM 786 C C . GLY A 1 102 ? 0.629 -9.600 -8.736 1.00 78.81 102 GLY A C 1
ATOM 787 O O . GLY A 1 102 ? 1.626 -9.763 -9.439 1.00 78.81 102 GLY A O 1
ATOM 788 N N . GLU A 1 103 ? -0.180 -10.610 -8.406 1.00 79.00 103 GLU A N 1
ATOM 789 C CA . GLU A 1 103 ? -0.013 -11.972 -8.946 1.00 79.00 103 GLU A CA 1
ATOM 790 C C . GLU A 1 103 ? -0.202 -12.003 -10.481 1.00 79.00 103 GLU A C 1
ATOM 792 O O . GLU A 1 103 ? 0.352 -12.859 -11.167 1.00 79.00 103 GLU A O 1
ATOM 797 N N . ASP A 1 104 ? -0.915 -11.015 -11.027 1.00 81.06 104 ASP A N 1
ATOM 798 C CA . ASP A 1 104 ? -1.093 -10.729 -12.456 1.00 81.06 104 ASP A CA 1
ATOM 799 C C . ASP A 1 104 ? 0.142 -10.088 -13.126 1.00 81.06 104 ASP A C 1
ATOM 801 O O . ASP A 1 104 ? 0.136 -9.821 -14.328 1.00 81.06 104 ASP A O 1
ATOM 805 N N . GLY A 1 105 ? 1.210 -9.824 -12.365 1.00 81.75 105 GLY A N 1
ATOM 806 C CA . GLY A 1 105 ? 2.406 -9.125 -12.832 1.00 81.75 105 GLY A CA 1
ATOM 807 C C . GLY A 1 105 ? 2.220 -7.613 -12.987 1.00 81.75 105 GLY A C 1
ATOM 808 O O . GLY A 1 105 ? 3.159 -6.921 -13.397 1.00 81.75 105 GLY A O 1
ATOM 809 N N . VAL A 1 106 ? 1.048 -7.074 -12.641 1.00 86.12 106 VAL A N 1
ATOM 810 C CA . VAL A 1 106 ? 0.758 -5.642 -12.712 1.00 86.12 106 VAL A CA 1
ATOM 811 C C . VAL A 1 106 ? 1.350 -4.940 -11.494 1.00 86.12 106 VAL A C 1
ATOM 813 O O . VAL A 1 106 ? 1.177 -5.355 -10.346 1.00 86.12 106 VAL A O 1
ATOM 816 N N . LEU A 1 107 ? 2.076 -3.853 -11.752 1.00 87.31 107 LEU A N 1
ATOM 817 C CA . LEU A 1 107 ? 2.647 -3.012 -10.707 1.00 87.31 107 LEU A CA 1
ATOM 818 C C . LEU A 1 107 ? 1.548 -2.132 -10.112 1.00 87.31 107 LEU A C 1
ATOM 820 O O . LEU A 1 107 ? 0.839 -1.454 -10.857 1.00 87.31 107 LEU A O 1
ATOM 824 N N . ARG A 1 108 ? 1.440 -2.112 -8.784 1.00 89.56 108 ARG A N 1
ATOM 825 C CA . ARG A 1 108 ? 0.482 -1.280 -8.057 1.00 89.56 108 ARG A CA 1
ATOM 826 C C . ARG A 1 108 ? 1.188 -0.339 -7.094 1.00 89.56 108 ARG A C 1
ATOM 828 O O . ARG A 1 108 ? 2.115 -0.735 -6.387 1.00 89.56 108 ARG A O 1
ATOM 835 N N . VAL A 1 109 ? 0.718 0.901 -7.061 1.00 88.75 109 VAL A N 1
ATOM 836 C CA . VAL A 1 109 ? 1.113 1.921 -6.088 1.00 88.75 109 VAL A CA 1
ATOM 837 C C . VAL A 1 109 ? -0.070 2.160 -5.165 1.00 88.75 109 VAL A C 1
ATOM 839 O O . VAL A 1 109 ? -1.148 2.550 -5.605 1.00 88.75 109 VAL A O 1
ATOM 842 N N . ILE A 1 110 ? 0.142 1.911 -3.881 1.00 90.06 110 ILE A N 1
ATOM 843 C CA . ILE A 1 110 ? -0.811 2.163 -2.808 1.00 90.06 110 ILE A CA 1
ATOM 844 C C . ILE A 1 110 ? -0.409 3.473 -2.147 1.00 90.06 110 ILE A C 1
ATOM 846 O O . ILE A 1 110 ? 0.760 3.646 -1.805 1.00 90.06 110 ILE A O 1
ATOM 850 N N . ARG A 1 111 ? -1.364 4.378 -1.947 1.00 88.00 111 ARG A N 1
ATOM 851 C CA . ARG A 1 111 ? -1.109 5.701 -1.384 1.00 88.00 111 ARG A CA 1
ATOM 852 C C . ARG A 1 111 ? -2.210 6.139 -0.427 1.00 88.00 111 ARG A C 1
ATOM 854 O O . ARG A 1 111 ? -3.380 5.835 -0.652 1.00 88.00 111 ARG A O 1
ATOM 861 N N . LEU A 1 112 ? -1.829 6.889 0.599 1.00 88.38 112 LEU A N 1
ATOM 862 C CA . LEU A 1 112 ? -2.724 7.670 1.444 1.00 88.38 112 LEU A CA 1
ATOM 863 C C . LEU A 1 112 ? -2.660 9.143 1.044 1.00 88.38 112 LEU A C 1
ATOM 865 O O . LEU A 1 112 ? -1.573 9.700 0.885 1.00 88.38 112 LEU A O 1
ATOM 869 N N . ILE A 1 113 ? -3.833 9.733 0.813 1.00 85.81 113 ILE A N 1
ATOM 870 C CA . ILE A 1 113 ? -3.994 11.168 0.570 1.00 85.81 113 ILE A CA 1
ATOM 871 C C . ILE A 1 113 ? -5.222 11.642 1.338 1.00 85.81 113 ILE A C 1
ATOM 873 O O . ILE A 1 113 ? -6.331 11.209 1.038 1.00 85.81 113 ILE A O 1
ATOM 877 N N . ASN A 1 114 ? -5.054 12.552 2.291 1.00 88.00 114 ASN A N 1
ATOM 878 C CA . ASN A 1 114 ? -6.130 13.063 3.141 1.00 88.00 114 ASN A CA 1
ATOM 879 C C . ASN A 1 114 ? -6.946 11.938 3.808 1.00 88.00 114 ASN A C 1
ATOM 881 O O . ASN A 1 114 ? -8.178 11.976 3.805 1.00 88.00 114 ASN A O 1
ATOM 885 N N . ASN A 1 115 ? -6.273 10.914 4.349 1.00 91.56 115 ASN A N 1
ATOM 886 C CA . ASN A 1 115 ? -6.918 9.722 4.930 1.00 91.56 115 ASN A CA 1
ATOM 887 C C . ASN A 1 115 ? -7.774 8.903 3.948 1.00 91.56 115 ASN A C 1
ATOM 889 O O . ASN A 1 115 ? -8.653 8.134 4.347 1.00 91.56 115 ASN A O 1
ATOM 893 N N . GLU A 1 116 ? -7.497 9.030 2.656 1.00 93.50 116 GLU A N 1
ATOM 894 C CA . GLU A 1 116 ? -8.086 8.215 1.609 1.00 93.50 116 GLU A CA 1
ATOM 895 C C . GLU A 1 116 ? -7.046 7.253 1.041 1.00 93.50 116 GLU A C 1
ATOM 897 O O . GLU A 1 116 ? -6.011 7.668 0.520 1.00 93.50 116 GLU A O 1
ATOM 902 N N . LEU A 1 117 ? -7.337 5.958 1.141 1.00 93.94 117 LEU A N 1
ATOM 903 C CA . LEU A 1 117 ? -6.526 4.899 0.565 1.00 93.94 117 LEU A CA 1
ATOM 904 C C . LEU A 1 117 ? -6.830 4.783 -0.924 1.00 93.94 117 LEU A C 1
ATOM 906 O O . LEU A 1 117 ? -7.972 4.533 -1.305 1.00 93.94 117 LEU A O 1
ATOM 910 N N . LYS A 1 118 ? -5.803 4.931 -1.756 1.00 92.69 118 LYS A N 1
ATOM 911 C CA . LYS A 1 118 ? -5.882 4.807 -3.211 1.00 92.69 118 LYS A CA 1
ATOM 912 C C . LYS A 1 118 ? -4.923 3.742 -3.703 1.00 92.69 118 LYS A C 1
ATOM 914 O O . LYS A 1 118 ? -3.791 3.669 -3.230 1.00 92.69 118 LYS A O 1
ATOM 919 N N . VAL A 1 119 ? -5.368 2.946 -4.668 1.00 91.62 119 VAL A N 1
ATOM 920 C CA . VAL A 1 119 ? -4.520 1.974 -5.363 1.00 91.62 119 VAL A CA 1
ATOM 921 C C . VAL A 1 119 ? -4.555 2.276 -6.847 1.00 91.62 119 VAL A C 1
ATOM 923 O O . VAL A 1 119 ? -5.617 2.307 -7.468 1.00 91.62 119 VAL A O 1
ATOM 926 N N . PHE A 1 120 ? -3.374 2.505 -7.401 1.00 89.50 120 PHE A N 1
ATOM 927 C CA . PHE A 1 120 ? -3.166 2.767 -8.812 1.00 89.50 120 PHE A CA 1
ATOM 928 C C . PHE A 1 120 ? -2.453 1.578 -9.429 1.00 89.50 120 PHE A C 1
ATOM 930 O O . PHE A 1 120 ? -1.419 1.153 -8.915 1.00 89.50 120 PHE A O 1
ATOM 937 N N . ALA A 1 121 ? -2.971 1.065 -10.536 1.00 89.12 121 ALA A N 1
ATOM 938 C CA . ALA A 1 121 ? -2.312 0.033 -11.318 1.00 89.12 121 ALA A CA 1
ATOM 939 C C . ALA A 1 121 ? -1.668 0.621 -12.563 1.00 89.12 121 ALA A C 1
ATOM 941 O O . ALA A 1 121 ? -2.247 1.472 -13.242 1.00 89.12 121 ALA A O 1
ATOM 942 N N . ARG A 1 122 ? -0.474 0.122 -12.870 1.00 85.75 122 ARG A N 1
ATOM 943 C CA . ARG A 1 122 ? 0.253 0.456 -14.087 1.00 85.75 122 ARG A CA 1
ATOM 944 C C . ARG A 1 122 ? -0.290 -0.359 -15.249 1.00 85.75 122 ARG A C 1
ATOM 946 O O . ARG A 1 122 ? -0.059 -1.567 -15.316 1.00 85.75 122 ARG A O 1
ATOM 953 N N . ARG A 1 123 ? -0.939 0.302 -16.199 1.00 78.12 123 ARG A N 1
ATOM 954 C CA . ARG A 1 123 ? -1.223 -0.280 -17.508 1.00 78.12 123 ARG A CA 1
ATOM 955 C C . ARG A 1 123 ? -0.005 -0.058 -18.386 1.00 78.12 123 ARG A C 1
ATOM 957 O O . ARG A 1 123 ? 0.536 1.040 -18.446 1.00 78.12 123 ARG A O 1
ATOM 964 N N . ARG A 1 124 ? 0.459 -1.122 -19.037 1.00 67.38 124 ARG A N 1
ATOM 965 C CA . ARG A 1 124 ? 1.445 -0.984 -20.107 1.00 67.38 124 ARG A CA 1
ATOM 966 C C . ARG A 1 124 ? 0.674 -0.884 -21.415 1.00 67.38 124 ARG A C 1
ATOM 968 O O . ARG A 1 124 ? 0.039 -1.878 -21.769 1.00 67.38 124 ARG A O 1
ATOM 975 N N . PRO A 1 125 ? 0.673 0.268 -22.096 1.00 55.03 125 PRO A N 1
ATOM 976 C CA . PRO A 1 125 ? 0.225 0.296 -23.475 1.00 55.03 125 PRO A CA 1
ATOM 977 C C . PRO A 1 125 ? 1.135 -0.595 -24.336 1.00 55.03 125 PRO A C 1
ATOM 979 O O . PRO A 1 125 ? 2.299 -0.835 -24.011 1.00 55.03 125 PRO A O 1
ATOM 982 N N . ASP A 1 126 ? 0.588 -1.103 -25.441 1.00 56.62 126 ASP A N 1
ATOM 983 C CA . ASP A 1 126 ? 1.326 -1.909 -26.427 1.00 56.62 126 ASP A CA 1
ATOM 984 C C . ASP A 1 126 ? 2.398 -1.089 -27.184 1.00 56.62 126 ASP A C 1
ATOM 986 O O . ASP A 1 126 ? 3.196 -1.645 -27.942 1.00 56.62 126 ASP A O 1
ATOM 990 N N . SER A 1 127 ? 2.418 0.232 -26.984 1.00 55.94 127 SER A N 1
ATOM 991 C CA . SER A 1 127 ? 3.374 1.195 -27.531 1.00 55.94 127 SER A CA 1
ATOM 992 C C . SER A 1 127 ? 4.264 1.787 -26.437 1.00 55.94 127 SER A C 1
ATOM 994 O O . SER A 1 127 ? 3.821 1.968 -25.310 1.00 55.94 127 SER A O 1
ATOM 996 N N . ASP A 1 128 ? 5.497 2.150 -26.797 1.00 55.66 128 ASP A N 1
ATOM 997 C CA . ASP A 1 128 ? 6.529 2.726 -25.912 1.00 55.66 128 ASP A CA 1
ATOM 998 C C . ASP A 1 128 ? 6.207 4.137 -25.351 1.00 55.66 128 ASP A C 1
ATOM 1000 O O . ASP A 1 128 ? 7.084 4.762 -24.756 1.00 55.66 128 ASP A O 1
ATOM 1004 N N . ASP A 1 129 ? 4.981 4.642 -25.518 1.00 54.03 129 ASP A N 1
ATOM 1005 C CA . ASP A 1 129 ? 4.554 5.941 -24.986 1.00 54.03 129 ASP A CA 1
ATOM 1006 C C . ASP A 1 129 ? 3.880 5.767 -23.622 1.00 54.03 129 ASP A C 1
ATOM 1008 O O . ASP A 1 129 ? 2.924 5.005 -23.498 1.00 54.03 129 ASP A O 1
ATOM 1012 N N . ASP A 1 130 ? 4.429 6.481 -22.637 1.00 60.25 130 ASP A N 1
ATOM 1013 C CA . ASP A 1 130 ? 3.965 6.762 -21.275 1.00 60.25 130 ASP A CA 1
ATOM 1014 C C . ASP A 1 130 ? 3.094 5.700 -20.581 1.00 60.25 130 ASP A C 1
ATOM 1016 O O . ASP A 1 130 ? 1.939 5.442 -20.916 1.00 60.25 130 ASP A O 1
ATOM 1020 N N . ASP A 1 131 ? 3.637 5.132 -19.501 1.00 64.75 131 ASP A N 1
ATOM 1021 C CA . ASP A 1 131 ? 2.899 4.235 -18.617 1.00 64.75 131 ASP A CA 1
ATOM 1022 C C . ASP A 1 131 ? 1.619 4.903 -18.083 1.00 64.75 131 ASP A C 1
ATOM 1024 O O . ASP A 1 131 ? 1.671 5.815 -17.252 1.00 64.75 131 ASP A O 1
ATOM 1028 N N . GLU A 1 132 ? 0.456 4.410 -18.511 1.00 78.38 132 GLU A N 1
ATOM 1029 C CA . GLU A 1 132 ? -0.834 4.911 -18.048 1.00 78.38 132 GLU A CA 1
ATOM 1030 C C . GLU A 1 132 ? -1.177 4.287 -16.689 1.00 78.38 132 GLU A C 1
ATOM 1032 O O . GLU A 1 132 ? -1.313 3.069 -16.541 1.00 78.38 132 GLU A O 1
ATOM 1037 N N . TRP A 1 133 ? -1.341 5.123 -15.667 1.00 83.31 133 TRP A N 1
ATOM 1038 C CA . TRP A 1 133 ? -1.760 4.676 -14.341 1.00 83.31 133 TRP A CA 1
ATOM 1039 C C . TRP A 1 133 ? -3.264 4.855 -14.169 1.00 83.31 133 TRP A C 1
ATOM 1041 O O . TRP A 1 133 ? -3.781 5.966 -14.264 1.00 83.31 133 TRP A O 1
ATOM 1051 N N . SER A 1 134 ? -3.971 3.767 -13.860 1.00 87.00 134 SER A N 1
ATOM 1052 C CA . SER A 1 134 ? -5.410 3.798 -13.589 1.00 87.00 134 SER A CA 1
ATOM 1053 C C . SER A 1 134 ? -5.700 3.596 -12.106 1.00 87.00 134 SER A C 1
ATOM 1055 O O . SER A 1 134 ? -5.168 2.666 -11.499 1.00 87.00 134 SER A O 1
ATOM 1057 N N . LEU A 1 135 ? -6.582 4.420 -11.539 1.00 89.94 135 LEU A N 1
ATOM 1058 C CA . LEU A 1 135 ? -7.128 4.218 -10.197 1.00 89.94 135 LEU A CA 1
ATOM 1059 C C . LEU A 1 135 ? -8.018 2.964 -10.193 1.00 89.94 135 LEU A C 1
ATOM 1061 O O . LEU A 1 135 ? -9.079 2.960 -10.812 1.00 89.94 135 LEU A O 1
ATOM 1065 N N . GLU A 1 136 ? -7.585 1.905 -9.511 1.00 90.62 136 GLU A N 1
ATOM 1066 C CA . GLU A 1 136 ? -8.376 0.678 -9.337 1.00 90.62 136 GLU A CA 1
ATOM 1067 C C . GLU A 1 136 ? -9.301 0.775 -8.124 1.00 90.62 136 GLU A C 1
ATOM 1069 O O . GLU A 1 136 ? -10.396 0.219 -8.120 1.00 90.62 136 GLU A O 1
ATOM 1074 N N . MET A 1 137 ? -8.855 1.483 -7.085 1.00 90.81 137 MET A N 1
ATOM 1075 C CA . MET A 1 137 ? -9.503 1.466 -5.782 1.00 90.81 137 MET A CA 1
ATOM 1076 C C . MET A 1 137 ? -9.314 2.784 -5.043 1.00 90.81 137 MET A C 1
ATOM 1078 O O . MET A 1 137 ? -8.227 3.360 -5.044 1.00 90.81 137 MET A O 1
ATOM 1082 N N . GLN A 1 138 ? -10.373 3.205 -4.352 1.00 94.31 138 GLN A N 1
ATOM 1083 C CA . GLN A 1 138 ? -10.412 4.386 -3.500 1.00 94.31 138 GLN A CA 1
ATOM 1084 C C . GLN A 1 138 ? -11.310 4.105 -2.293 1.00 94.31 138 GLN A C 1
ATOM 1086 O O . GLN A 1 138 ? -12.462 3.704 -2.455 1.00 94.31 138 GLN A O 1
ATOM 1091 N N . LEU A 1 139 ? -10.789 4.315 -1.086 1.00 96.12 139 LEU A N 1
ATOM 1092 C CA . LEU A 1 139 ? -11.513 4.076 0.158 1.00 96.12 139 LEU A CA 1
ATOM 1093 C C . LEU A 1 139 ? -11.199 5.168 1.177 1.00 96.12 139 LEU A C 1
ATOM 1095 O O . LEU A 1 139 ? -10.054 5.325 1.602 1.00 96.12 139 LEU A O 1
ATOM 1099 N N . ARG A 1 140 ? -12.227 5.891 1.625 1.00 96.00 140 ARG A N 1
ATOM 1100 C CA . ARG A 1 140 ? -12.070 6.867 2.704 1.00 96.00 140 ARG A CA 1
ATOM 1101 C C . ARG A 1 140 ? -12.051 6.162 4.056 1.00 96.00 140 ARG A C 1
ATOM 1103 O O . ARG A 1 140 ? -13.049 5.582 4.486 1.00 96.00 140 ARG A O 1
ATOM 1110 N N . LEU A 1 141 ? -10.900 6.198 4.721 1.00 95.19 141 LEU A N 1
ATOM 1111 C CA . LEU A 1 141 ? -10.671 5.486 5.976 1.00 95.19 141 LEU A CA 1
ATOM 1112 C C . LEU A 1 141 ? -11.570 5.955 7.134 1.00 95.19 141 LEU A C 1
ATOM 1114 O O . LEU A 1 141 ? -12.054 5.087 7.867 1.00 95.19 141 LEU A O 1
ATOM 1118 N N . PRO A 1 142 ? -11.852 7.264 7.320 1.00 94.31 142 PRO A N 1
ATOM 1119 C CA . PRO A 1 142 ? -12.670 7.724 8.440 1.00 94.31 142 PRO A CA 1
ATOM 1120 C C . PRO A 1 142 ? -14.081 7.142 8.419 1.00 94.31 142 PRO A C 1
ATOM 1122 O O . PRO A 1 142 ? -14.597 6.780 9.477 1.00 94.31 142 PRO A O 1
ATOM 1125 N N . GLU A 1 143 ? -14.683 7.030 7.233 1.00 95.62 143 GLU A N 1
ATOM 1126 C CA . GLU A 1 143 ? -16.006 6.449 7.021 1.00 95.62 143 GLU A CA 1
ATOM 1127 C C . GLU A 1 143 ? -15.963 4.919 7.037 1.00 95.62 143 GLU A C 1
ATOM 1129 O O . GLU A 1 143 ? -16.781 4.289 7.703 1.00 95.62 143 GLU A O 1
ATOM 1134 N N . ALA A 1 144 ? -14.986 4.309 6.359 1.00 95.44 144 ALA A N 1
ATOM 1135 C CA . ALA A 1 144 ? -14.886 2.853 6.245 1.00 95.44 144 ALA A CA 1
ATOM 1136 C C . ALA A 1 144 ? -14.588 2.153 7.583 1.00 95.44 144 ALA A C 1
ATOM 1138 O O . ALA A 1 144 ? -14.861 0.966 7.748 1.00 95.44 144 ALA A O 1
ATOM 1139 N N . THR A 1 145 ? -14.034 2.888 8.549 1.00 95.38 145 THR A N 1
ATOM 1140 C CA . THR A 1 145 ? -13.729 2.381 9.891 1.00 95.38 145 THR A CA 1
ATOM 1141 C C . THR A 1 145 ? -14.839 2.634 10.913 1.00 95.38 145 THR A C 1
ATOM 1143 O O . THR A 1 145 ? -14.712 2.199 12.061 1.00 95.38 145 THR A O 1
ATOM 1146 N N . LEU A 1 146 ? -15.926 3.325 10.546 1.00 94.31 146 LEU A N 1
ATOM 1147 C CA . LEU A 1 146 ? -17.034 3.600 11.465 1.00 94.31 146 LEU A CA 1
ATOM 1148 C C . LEU A 1 146 ? -17.574 2.306 12.089 1.00 94.31 146 LEU A C 1
ATOM 1150 O O . LEU A 1 146 ? -17.822 1.315 11.408 1.00 94.31 146 LEU A O 1
ATOM 1154 N N . GLY A 1 147 ? -17.758 2.322 13.410 1.00 91.06 147 GLY A N 1
ATOM 1155 C CA . GLY A 1 147 ? -18.250 1.168 14.166 1.00 91.06 147 GLY A CA 1
ATOM 1156 C C . GLY A 1 147 ? -17.202 0.092 14.473 1.00 91.06 147 GLY A C 1
ATOM 1157 O O . GLY A 1 147 ? -17.525 -0.866 15.175 1.00 91.06 147 GLY A O 1
ATOM 1158 N N . LEU A 1 148 ? -15.951 0.236 14.015 1.00 93.31 148 LEU A N 1
ATOM 1159 C CA . LEU A 1 148 ? -14.878 -0.659 14.445 1.00 93.31 148 LEU A CA 1
ATOM 1160 C C . LEU A 1 148 ? -14.563 -0.467 15.938 1.00 93.31 148 LEU A C 1
ATOM 1162 O O . LEU A 1 148 ? -14.542 0.664 16.435 1.00 93.31 148 LEU A O 1
ATOM 1166 N N . PRO A 1 149 ? -14.282 -1.559 16.670 1.00 90.56 149 PRO A N 1
ATOM 1167 C CA . PRO A 1 149 ? -14.013 -1.490 18.098 1.00 90.56 149 PRO A CA 1
ATOM 1168 C C . PRO A 1 149 ? -12.755 -0.661 18.391 1.00 90.56 149 PRO A C 1
ATOM 1170 O O . PRO A 1 149 ? -11.711 -0.821 17.752 1.00 90.56 149 PRO A O 1
ATOM 1173 N N . GLY A 1 150 ? -12.865 0.224 19.382 1.00 89.75 150 GLY A N 1
ATOM 1174 C CA . GLY A 1 150 ? -11.773 1.096 19.816 1.00 89.75 150 GLY A CA 1
ATOM 1175 C C . GLY A 1 150 ? -11.424 2.227 18.845 1.00 89.75 150 GLY A C 1
ATOM 1176 O O . GLY A 1 150 ? -10.386 2.845 19.032 1.00 89.75 150 GLY A O 1
ATOM 1177 N N . ARG A 1 151 ? -12.234 2.489 17.806 1.00 91.38 151 ARG A N 1
ATOM 1178 C CA . ARG A 1 151 ? -12.062 3.673 16.951 1.00 91.38 151 ARG A CA 1
ATOM 1179 C C . ARG A 1 151 ? -12.414 4.940 17.728 1.00 91.38 151 ARG A C 1
ATOM 1181 O O . ARG A 1 151 ? -13.527 5.050 18.241 1.00 91.38 151 ARG A O 1
ATOM 1188 N N . GLU A 1 152 ? -11.535 5.931 17.673 1.00 90.31 152 GLU A N 1
ATOM 1189 C CA . GLU A 1 152 ? -11.814 7.303 18.102 1.00 90.31 152 GLU A CA 1
ATOM 1190 C C . GLU A 1 152 ? -11.930 8.244 16.896 1.00 90.31 152 GLU A C 1
ATOM 1192 O O . GLU A 1 152 ? -11.366 7.994 15.831 1.00 90.31 152 GLU A O 1
ATOM 1197 N N . GLU A 1 153 ? -12.672 9.343 17.040 1.00 85.50 153 GLU A N 1
ATOM 1198 C CA . GLU A 1 153 ? -12.801 10.353 15.976 1.00 85.50 153 GLU A CA 1
ATOM 1199 C C . GLU A 1 153 ? -11.497 11.132 15.745 1.00 85.50 153 GLU A C 1
ATOM 1201 O O . GLU A 1 153 ? -11.219 11.569 14.629 1.00 85.50 153 GLU A O 1
ATOM 1206 N N . SER A 1 154 ? -10.676 11.264 16.789 1.00 89.50 154 SER A N 1
ATOM 1207 C CA . SER A 1 154 ? -9.374 11.939 16.772 1.00 89.50 154 SER A CA 1
ATOM 1208 C C . SER A 1 154 ? -8.350 11.260 15.853 1.00 89.50 154 SER A C 1
ATOM 1210 O O . SER A 1 154 ? -7.472 11.934 15.321 1.00 89.50 154 SER A O 1
ATOM 1212 N N . PHE A 1 155 ? -8.485 9.952 15.610 1.00 89.88 155 PHE A N 1
ATOM 1213 C CA . PHE A 1 155 ? -7.521 9.136 14.860 1.00 89.88 155 PHE A CA 1
ATOM 1214 C C . PHE A 1 155 ? -7.255 9.628 13.435 1.00 89.88 155 PHE A C 1
ATOM 1216 O O . PHE A 1 155 ? -6.158 9.445 12.917 1.00 89.88 155 PHE A O 1
ATOM 1223 N N . PHE A 1 156 ? -8.233 10.277 12.807 1.00 89.56 156 PHE A N 1
ATOM 1224 C CA . PHE A 1 156 ? -8.118 10.769 11.433 1.00 89.56 156 PHE A CA 1
ATOM 1225 C C . PHE A 1 156 ? -8.004 12.298 11.350 1.00 89.56 156 PHE A C 1
ATOM 1227 O O . PHE A 1 156 ? -8.248 12.878 10.293 1.00 89.56 156 PHE A O 1
ATOM 1234 N N . GLN A 1 157 ? -7.639 12.967 12.452 1.00 89.38 157 GLN A N 1
ATOM 1235 C CA . GLN A 1 157 ? -7.264 14.388 12.425 1.00 89.38 157 GLN A CA 1
ATOM 1236 C C . GLN A 1 157 ? -5.911 14.609 11.738 1.00 89.38 157 GLN A C 1
ATOM 1238 O O . GLN A 1 157 ? -5.669 15.678 11.182 1.00 89.38 157 GLN A O 1
ATOM 1243 N N . GLN A 1 158 ? -5.042 13.599 11.778 1.00 85.50 158 GLN A N 1
ATOM 1244 C CA . GLN A 1 158 ? -3.793 13.536 11.025 1.00 85.50 158 GLN A CA 1
ATOM 1245 C C . GLN A 1 158 ? -3.892 12.448 9.958 1.00 85.50 158 GLN A C 1
ATOM 1247 O O . GLN A 1 158 ? -4.789 11.601 10.002 1.00 85.50 158 GLN A O 1
ATOM 1252 N N . GLU A 1 159 ? -2.982 12.486 8.990 1.00 85.88 159 GLU A N 1
ATOM 1253 C CA . GLU A 1 159 ? -2.880 11.447 7.973 1.00 85.88 159 GLU A CA 1
ATOM 1254 C C . GLU A 1 159 ? -2.444 10.114 8.599 1.00 85.88 159 GLU A C 1
ATOM 1256 O O . GLU A 1 159 ? -1.505 10.053 9.393 1.00 85.88 159 GLU A O 1
ATOM 1261 N N . ALA A 1 160 ? -3.148 9.044 8.245 1.00 90.44 160 ALA A N 1
ATOM 1262 C CA . ALA A 1 160 ? -2.783 7.682 8.580 1.00 90.44 160 ALA A CA 1
ATOM 1263 C C . ALA A 1 160 ? -1.480 7.267 7.877 1.00 90.44 160 ALA A C 1
ATOM 1265 O O . ALA A 1 160 ? -1.027 7.880 6.911 1.00 90.44 160 ALA A O 1
ATOM 1266 N N . MET A 1 161 ? -0.904 6.164 8.342 1.00 89.25 161 MET A N 1
ATOM 1267 C CA . MET A 1 161 ? 0.315 5.577 7.809 1.00 89.25 161 MET A CA 1
ATOM 1268 C C . MET A 1 161 ? 0.081 4.127 7.385 1.00 89.25 161 MET A C 1
ATOM 1270 O O . MET A 1 161 ? -0.634 3.360 8.033 1.00 89.25 161 MET A O 1
ATOM 1274 N N . ILE A 1 162 ? 0.738 3.732 6.302 1.00 89.50 162 ILE A N 1
ATOM 1275 C CA . ILE A 1 162 ? 0.863 2.354 5.841 1.00 89.50 162 ILE A CA 1
ATOM 1276 C C . ILE A 1 162 ? 2.013 1.690 6.596 1.00 89.50 162 ILE A C 1
ATOM 1278 O O . ILE A 1 162 ? 3.193 1.957 6.358 1.00 89.50 162 ILE A O 1
ATOM 1282 N N . VAL A 1 163 ? 1.657 0.748 7.464 1.00 88.38 163 VAL A N 1
ATOM 1283 C CA . VAL A 1 163 ? 2.614 -0.063 8.223 1.00 88.38 163 VAL A CA 1
ATOM 1284 C C . VAL A 1 163 ? 3.218 -1.139 7.325 1.00 88.38 163 VAL A C 1
ATOM 1286 O O . VAL A 1 163 ? 4.429 -1.343 7.304 1.00 88.38 163 VAL A O 1
ATOM 1289 N N . SER A 1 164 ? 2.380 -1.821 6.543 1.00 87.12 164 SER A N 1
ATOM 1290 C CA . SER A 1 164 ? 2.819 -2.794 5.539 1.00 87.12 164 SER A CA 1
ATOM 1291 C C . SER A 1 164 ? 1.769 -2.962 4.447 1.00 87.12 164 SER A C 1
ATOM 1293 O O . SER A 1 164 ? 0.593 -2.663 4.648 1.00 87.12 164 SER A O 1
ATOM 1295 N N . ALA A 1 165 ? 2.187 -3.447 3.283 1.00 89.56 165 ALA A N 1
ATOM 1296 C CA . ALA A 1 165 ? 1.291 -3.723 2.172 1.00 89.56 165 ALA A CA 1
ATOM 1297 C C . ALA A 1 165 ? 1.756 -4.953 1.396 1.00 89.56 165 ALA A C 1
ATOM 1299 O O . ALA A 1 165 ? 2.954 -5.205 1.267 1.00 89.56 165 ALA A O 1
ATOM 1300 N N . ASN A 1 166 ? 0.798 -5.702 0.865 1.00 88.12 166 ASN A N 1
ATOM 1301 C CA . ASN A 1 166 ? 1.026 -6.764 -0.106 1.00 88.12 166 ASN A CA 1
ATOM 1302 C C . ASN A 1 166 ? -0.119 -6.774 -1.130 1.00 88.12 166 ASN A C 1
ATOM 1304 O O . ASN A 1 166 ? -0.917 -5.843 -1.187 1.00 88.12 166 ASN A O 1
ATOM 1308 N N . THR A 1 167 ? -0.191 -7.819 -1.949 1.00 87.31 167 THR A N 1
ATOM 1309 C CA . THR A 1 167 ? -1.188 -7.948 -3.019 1.00 87.31 167 THR A CA 1
ATOM 1310 C C . THR A 1 167 ? -2.616 -8.171 -2.537 1.00 87.31 167 THR A C 1
ATOM 1312 O O . THR A 1 167 ? -3.535 -7.988 -3.320 1.00 87.31 167 THR A O 1
ATOM 1315 N N . ARG A 1 168 ? -2.816 -8.572 -1.279 1.00 89.88 168 ARG A N 1
ATOM 1316 C CA . ARG A 1 168 ? -4.124 -8.960 -0.732 1.00 89.88 168 ARG A CA 1
ATOM 1317 C C . ARG A 1 168 ? -4.684 -7.929 0.229 1.00 89.88 168 ARG A C 1
ATOM 1319 O O . ARG A 1 168 ? -5.891 -7.718 0.273 1.00 89.88 168 ARG A O 1
ATOM 1326 N N . TYR A 1 169 ? -3.824 -7.310 1.032 1.00 92.44 169 TYR A N 1
ATOM 1327 C CA . TYR A 1 169 ? -4.255 -6.334 2.022 1.00 92.44 169 TYR A CA 1
ATOM 1328 C C . TYR A 1 169 ? -3.203 -5.261 2.296 1.00 92.44 169 TYR A C 1
ATOM 1330 O O . TYR A 1 169 ? -2.002 -5.435 2.066 1.00 92.44 169 TYR A O 1
ATOM 1338 N N . VAL A 1 170 ? -3.682 -4.166 2.878 1.00 93.19 170 VAL A N 1
ATOM 1339 C CA . VAL A 1 170 ? -2.866 -3.058 3.383 1.00 93.19 170 VAL A CA 1
ATOM 1340 C C . VAL A 1 170 ? -3.095 -2.947 4.877 1.00 93.19 170 VAL A C 1
ATOM 1342 O O . VAL A 1 170 ? -4.240 -2.868 5.313 1.00 93.19 170 VAL A O 1
ATOM 1345 N N . LEU A 1 171 ? -2.019 -2.987 5.659 1.00 93.62 171 LEU A N 1
ATOM 1346 C CA . LEU A 1 171 ? -2.035 -2.763 7.100 1.00 93.62 171 LEU A CA 1
ATOM 1347 C C . LEU A 1 171 ? -1.748 -1.289 7.371 1.00 93.62 171 LEU A C 1
ATOM 1349 O O . LEU A 1 171 ? -0.732 -0.750 6.927 1.00 93.62 171 LEU A O 1
ATOM 1353 N N . LEU A 1 172 ? -2.643 -0.664 8.117 1.00 93.75 172 LEU A N 1
ATOM 1354 C CA . LEU A 1 172 ? -2.689 0.768 8.341 1.00 93.75 172 LEU A CA 1
ATOM 1355 C C . LEU A 1 172 ? -2.735 1.059 9.832 1.00 93.75 172 LEU A C 1
ATOM 1357 O O . LEU A 1 172 ? -3.218 0.250 10.629 1.00 93.75 172 LEU A O 1
ATOM 1361 N N . THR A 1 173 ? -2.279 2.253 10.172 1.00 92.06 173 THR A N 1
ATOM 1362 C CA . THR A 1 173 ? -2.443 2.835 11.494 1.00 92.06 173 THR A CA 1
ATOM 1363 C C . THR A 1 173 ? -2.788 4.313 11.349 1.00 92.06 173 THR A C 1
ATOM 1365 O O . THR A 1 173 ? -2.215 4.977 10.487 1.00 92.06 173 THR A O 1
ATOM 1368 N N . PRO A 1 174 ? -3.726 4.858 12.134 1.00 89.69 174 PRO A N 1
ATOM 1369 C CA . PRO A 1 174 ? -3.855 6.301 12.294 1.00 89.69 174 PRO A CA 1
ATOM 1370 C C . PRO A 1 174 ? -2.631 6.850 13.046 1.00 89.69 174 PRO A C 1
ATOM 1372 O O . PRO A 1 174 ? -1.690 6.108 13.330 1.00 89.69 174 PRO A O 1
ATOM 1375 N N . SER A 1 175 ? -2.654 8.128 13.434 1.00 77.12 175 SER A N 1
ATOM 1376 C CA . SER A 1 175 ? -1.593 8.725 14.265 1.00 77.12 175 SER A CA 1
ATOM 1377 C C . SER A 1 175 ? -1.310 7.953 15.563 1.00 77.12 175 SER A C 1
ATOM 1379 O O . SER A 1 175 ? -0.221 8.055 16.115 1.00 77.12 175 SER A O 1
ATOM 1381 N N . GLU A 1 176 ? -2.286 7.184 16.053 1.00 74.44 176 GLU A N 1
ATOM 1382 C CA . GLU A 1 176 ? -2.107 6.232 17.146 1.00 74.44 176 GLU A CA 1
ATOM 1383 C C . GLU A 1 176 ? -1.535 4.910 16.611 1.00 74.44 176 GLU A C 1
ATOM 1385 O O . GLU A 1 176 ? -2.263 4.091 16.047 1.00 74.44 176 GLU A O 1
ATOM 1390 N N . GLU A 1 177 ? -0.235 4.683 16.813 1.00 72.62 177 GLU A N 1
ATOM 1391 C CA . GLU A 1 177 ? 0.498 3.512 16.298 1.00 72.62 177 GLU A CA 1
ATOM 1392 C C . GLU A 1 177 ? 0.022 2.166 16.878 1.00 72.62 177 GLU A C 1
ATOM 1394 O O . GLU A 1 177 ? 0.355 1.097 16.362 1.00 72.62 177 GLU A O 1
ATOM 1399 N N . THR A 1 178 ? -0.775 2.193 17.949 1.00 81.12 178 THR A N 1
ATOM 1400 C CA . THR A 1 178 ? -1.315 0.985 18.586 1.00 81.12 178 THR A CA 1
ATOM 1401 C C . THR A 1 178 ? -2.648 0.520 17.989 1.00 81.12 178 THR A C 1
ATOM 1403 O O . THR A 1 178 ? -3.085 -0.612 18.244 1.00 81.12 178 THR A O 1
ATOM 1406 N N . TRP A 1 179 ? -3.304 1.341 17.157 1.00 90.25 179 TRP A N 1
ATOM 1407 C CA . TRP A 1 179 ? -4.600 1.013 16.560 1.00 90.25 179 TRP A CA 1
ATOM 1408 C C . TRP A 1 179 ? -4.471 0.541 15.106 1.00 90.25 179 TRP A C 1
ATOM 1410 O O . TRP A 1 179 ? -4.838 1.220 14.152 1.00 90.25 179 TRP A O 1
ATOM 1420 N N . LEU A 1 180 ? -3.982 -0.687 14.943 1.00 93.12 180 LEU A N 1
ATOM 1421 C CA . LEU A 1 180 ? -3.801 -1.301 13.630 1.00 93.12 180 LEU A CA 1
ATOM 1422 C C . LEU A 1 180 ? -5.102 -1.861 13.060 1.00 93.12 180 LEU A C 1
ATOM 1424 O O . LEU A 1 180 ? -5.835 -2.585 13.736 1.00 93.12 180 LEU A O 1
ATOM 1428 N N . PHE A 1 181 ? -5.332 -1.628 11.777 1.00 94.50 181 PHE A N 1
ATOM 1429 C CA . PHE A 1 181 ? -6.407 -2.250 11.011 1.00 94.50 181 PHE A CA 1
ATOM 1430 C C . PHE A 1 181 ? -5.925 -2.541 9.594 1.00 94.50 181 PHE A C 1
ATOM 1432 O O . PHE A 1 181 ? -4.921 -1.995 9.141 1.00 94.50 181 PHE A O 1
ATOM 1439 N N . SER A 1 182 ? -6.624 -3.413 8.880 1.00 95.44 182 SER A N 1
ATOM 1440 C CA . SER A 1 182 ? -6.282 -3.714 7.493 1.00 95.44 182 SER A CA 1
ATOM 1441 C C . SER A 1 182 ? -7.462 -3.564 6.559 1.00 95.44 182 SER A C 1
ATOM 1443 O O . SER A 1 182 ? -8.609 -3.748 6.959 1.00 95.44 182 SER A O 1
ATOM 1445 N N . VAL A 1 183 ? -7.150 -3.234 5.312 1.00 96.25 183 VAL A N 1
ATOM 1446 C CA . VAL A 1 183 ? -8.097 -3.174 4.200 1.00 96.25 183 VAL A CA 1
ATOM 1447 C C . VAL A 1 183 ? -7.748 -4.297 3.237 1.00 96.25 183 VAL A C 1
ATOM 1449 O O . VAL A 1 183 ? -6.620 -4.349 2.746 1.00 96.25 183 VAL A O 1
ATOM 1452 N N . GLU A 1 184 ? -8.689 -5.203 2.998 1.00 93.94 184 GLU A N 1
ATOM 1453 C CA . GLU A 1 184 ? -8.581 -6.209 1.940 1.00 93.94 184 GLU A CA 1
ATOM 1454 C C . GLU A 1 184 ? -8.803 -5.536 0.578 1.00 93.94 184 GLU A C 1
ATOM 1456 O O . GLU A 1 184 ? -9.811 -4.858 0.377 1.00 93.94 184 GLU A O 1
ATOM 1461 N N . LEU A 1 185 ? -7.848 -5.695 -0.340 1.00 91.44 185 LEU A N 1
ATOM 1462 C CA . LEU A 1 185 ? -7.812 -4.960 -1.609 1.00 91.44 185 LEU A CA 1
ATOM 1463 C C . LEU A 1 185 ? -8.891 -5.430 -2.594 1.00 91.44 185 LEU A C 1
ATOM 1465 O O . LEU A 1 185 ? -9.428 -4.618 -3.340 1.00 91.44 185 LEU A O 1
ATOM 1469 N N . ASP A 1 186 ? -9.253 -6.714 -2.554 1.00 88.94 186 ASP A N 1
ATOM 1470 C CA . ASP A 1 186 ? -10.252 -7.285 -3.468 1.00 88.94 186 ASP A CA 1
ATOM 1471 C C . ASP A 1 186 ? -11.692 -6.936 -3.069 1.00 88.94 186 ASP A C 1
ATOM 1473 O O . ASP A 1 186 ? -12.572 -6.787 -3.916 1.00 88.94 186 ASP A O 1
ATOM 1477 N N . THR A 1 187 ? -11.957 -6.831 -1.764 1.00 90.88 187 THR A N 1
ATOM 1478 C CA . THR A 1 187 ? -13.319 -6.696 -1.221 1.00 90.88 187 THR A CA 1
ATOM 1479 C C . THR A 1 187 ? -13.603 -5.321 -0.623 1.00 90.88 187 THR A C 1
ATOM 1481 O O . THR A 1 187 ? -14.752 -5.031 -0.285 1.00 90.88 187 THR A O 1
ATOM 1484 N N . MET A 1 188 ? -12.576 -4.482 -0.454 1.00 91.88 188 MET A N 1
ATOM 1485 C CA . MET A 1 188 ? -12.622 -3.211 0.284 1.00 91.88 188 MET A CA 1
ATOM 1486 C C . MET A 1 188 ? -13.026 -3.354 1.752 1.00 91.88 188 MET A C 1
ATOM 1488 O O . MET A 1 188 ? -13.406 -2.374 2.399 1.00 91.88 188 MET A O 1
ATOM 1492 N N . ARG A 1 189 ? -12.979 -4.569 2.306 1.00 93.69 189 ARG A N 1
ATOM 1493 C CA . ARG A 1 189 ? -13.407 -4.801 3.683 1.00 93.69 189 ARG A CA 1
ATOM 1494 C C . ARG A 1 189 ? -12.334 -4.348 4.651 1.00 93.69 189 ARG A C 1
ATOM 1496 O O . ARG A 1 189 ? -11.162 -4.698 4.522 1.00 93.69 189 ARG A O 1
ATOM 1503 N N . VAL A 1 190 ? -12.774 -3.599 5.655 1.00 95.62 190 VAL A N 1
ATOM 1504 C CA . VAL A 1 190 ? -11.922 -3.167 6.755 1.00 95.62 190 VAL A CA 1
ATOM 1505 C C . VAL A 1 190 ? -12.036 -4.157 7.903 1.00 95.62 190 VAL A C 1
ATOM 1507 O O . VAL A 1 190 ? -13.130 -4.460 8.378 1.00 95.62 190 VAL A O 1
ATOM 1510 N N . GLU A 1 191 ? -10.898 -4.649 8.375 1.00 93.81 191 GLU A N 1
ATOM 1511 C CA . GLU A 1 191 ? -10.823 -5.607 9.470 1.00 93.81 191 GLU A CA 1
ATOM 1512 C C . GLU A 1 191 ? -9.955 -5.057 10.598 1.00 93.81 191 GLU A C 1
ATOM 1514 O O . GLU A 1 191 ? -8.839 -4.595 10.363 1.00 93.81 191 GLU A O 1
ATOM 1519 N N . ARG A 1 192 ? -10.439 -5.165 11.843 1.00 91.25 192 ARG A N 1
ATOM 1520 C CA . ARG A 1 192 ? -9.691 -4.792 13.059 1.00 91.25 192 ARG A CA 1
ATOM 1521 C C . ARG A 1 192 ? -9.182 -5.997 13.844 1.00 91.25 192 ARG A C 1
ATOM 1523 O O . ARG A 1 192 ? -8.039 -5.985 14.288 1.00 91.25 192 ARG A O 1
ATOM 1530 N N . ASN A 1 193 ? -9.998 -7.041 13.968 1.00 87.81 193 ASN A N 1
ATOM 1531 C CA . ASN A 1 193 ? -9.752 -8.167 14.879 1.00 87.81 193 ASN A CA 1
ATOM 1532 C C . ASN A 1 193 ? -8.955 -9.326 14.255 1.00 87.81 193 ASN A C 1
ATOM 1534 O O . ASN A 1 193 ? -8.731 -10.339 14.916 1.00 87.81 193 ASN A O 1
ATOM 1538 N N . HIS A 1 194 ? -8.536 -9.202 12.995 1.00 86.44 194 HIS A N 1
ATOM 1539 C CA . HIS A 1 194 ? -7.733 -10.224 12.332 1.00 86.44 194 HIS A CA 1
ATOM 1540 C C . HIS A 1 194 ? -6.334 -10.325 12.973 1.00 86.44 194 HIS A C 1
ATOM 1542 O O . HIS A 1 194 ? -5.766 -9.316 13.386 1.00 86.44 194 HIS A O 1
ATOM 1548 N N . GLU A 1 195 ? -5.739 -11.523 13.032 1.00 83.38 195 GLU A N 1
ATOM 1549 C CA . GLU A 1 195 ? -4.456 -11.759 13.728 1.00 83.38 195 GLU A CA 1
ATOM 1550 C C . GLU A 1 195 ? -3.311 -10.857 13.244 1.00 83.38 195 GLU A C 1
ATOM 1552 O O . GLU A 1 195 ? -2.546 -10.339 14.052 1.00 83.38 195 GLU A O 1
ATOM 1557 N N . ARG A 1 196 ? -3.249 -10.604 11.933 1.00 80.75 196 ARG A N 1
ATOM 1558 C CA . ARG A 1 196 ? -2.300 -9.683 11.282 1.00 80.75 196 ARG A CA 1
ATOM 1559 C C . ARG A 1 196 ? -2.339 -8.238 11.803 1.00 80.75 196 ARG A C 1
ATOM 1561 O O . ARG A 1 196 ? -1.381 -7.509 11.603 1.00 80.75 196 ARG A O 1
ATOM 1568 N N . ASN A 1 197 ? -3.414 -7.834 12.480 1.00 86.50 197 ASN A N 1
ATOM 1569 C CA . ASN A 1 197 ? -3.577 -6.492 13.041 1.00 86.50 197 ASN A CA 1
ATOM 1570 C C . ASN A 1 197 ? -3.181 -6.416 14.528 1.00 86.50 197 ASN A C 1
ATOM 1572 O O . ASN A 1 197 ? -3.498 -5.440 15.204 1.00 86.50 197 ASN A O 1
ATOM 1576 N N . LYS A 1 198 ? -2.569 -7.468 15.086 1.00 81.38 198 LYS A N 1
ATOM 1577 C CA . LYS A 1 198 ? -2.116 -7.473 16.487 1.00 81.38 198 LYS A CA 1
ATOM 1578 C C . LYS A 1 198 ? -0.737 -6.843 16.672 1.00 81.38 198 LYS A C 1
ATOM 1580 O O . LYS A 1 198 ? -0.439 -6.389 17.771 1.00 81.38 198 LYS A O 1
ATOM 1585 N N . TYR A 1 199 ? 0.090 -6.829 15.628 1.00 74.69 199 TYR A N 1
ATOM 1586 C CA . TYR A 1 199 ? 1.487 -6.407 15.705 1.00 74.69 199 TYR A CA 1
ATOM 1587 C C . TYR A 1 199 ? 1.852 -5.539 14.506 1.00 74.69 199 TYR A C 1
ATOM 1589 O O . TYR A 1 199 ? 1.442 -5.825 13.381 1.00 74.69 199 TYR A O 1
ATOM 1597 N N . ALA A 1 200 ? 2.644 -4.497 14.749 1.00 65.94 200 ALA A N 1
ATOM 1598 C CA . ALA A 1 200 ? 3.238 -3.708 13.684 1.00 65.94 200 ALA A CA 1
ATOM 1599 C C . ALA A 1 200 ? 4.389 -4.515 13.064 1.00 65.94 200 ALA A C 1
ATOM 1601 O O . ALA A 1 200 ? 5.344 -4.865 13.754 1.00 65.94 200 ALA A O 1
ATOM 1602 N N . GLY A 1 201 ? 4.275 -4.850 11.777 1.00 61.94 201 GLY A N 1
ATOM 1603 C CA . GLY A 1 201 ? 5.299 -5.583 11.029 1.00 61.94 201 GLY A CA 1
ATOM 1604 C C . GLY A 1 201 ? 4.750 -6.759 10.223 1.00 61.94 201 GLY A C 1
ATOM 1605 O O . GLY A 1 201 ? 3.586 -7.145 10.346 1.00 61.94 201 GLY A O 1
ATOM 1606 N N . ALA A 1 202 ? 5.596 -7.331 9.365 1.00 53.84 202 ALA A N 1
ATOM 1607 C CA . ALA A 1 202 ? 5.239 -8.513 8.595 1.00 53.84 202 ALA A CA 1
ATOM 1608 C C . ALA A 1 202 ? 5.064 -9.717 9.537 1.00 53.84 202 ALA A C 1
ATOM 1610 O O . ALA A 1 202 ? 6.025 -10.262 10.079 1.00 53.84 202 ALA A O 1
ATOM 1611 N N . ALA A 1 203 ? 3.818 -10.143 9.741 1.00 54.16 203 ALA A N 1
ATOM 1612 C CA . ALA A 1 203 ? 3.526 -11.389 10.429 1.00 54.16 203 ALA A CA 1
ATOM 1613 C C . ALA A 1 203 ? 3.816 -12.552 9.471 1.00 54.16 203 ALA A C 1
ATOM 1615 O O . ALA A 1 203 ? 2.996 -12.886 8.617 1.00 54.16 203 ALA A O 1
ATOM 1616 N N . HIS A 1 204 ? 4.995 -13.158 9.589 1.00 55.53 204 HIS A N 1
ATOM 1617 C CA . HIS A 1 204 ? 5.321 -14.376 8.856 1.00 55.53 204 HIS A CA 1
ATOM 1618 C C . HIS A 1 204 ? 4.779 -15.581 9.635 1.00 55.53 204 HIS A C 1
ATOM 1620 O O . HIS A 1 204 ? 5.292 -15.874 10.718 1.00 55.53 204 HIS A O 1
ATOM 1626 N N . PRO A 1 205 ? 3.746 -16.290 9.137 1.00 54.62 205 PRO A N 1
ATOM 1627 C CA . PRO A 1 205 ? 3.245 -17.483 9.801 1.00 54.62 205 PRO A CA 1
ATOM 1628 C C . PRO A 1 205 ? 4.319 -18.570 9.741 1.00 54.62 205 PRO A C 1
ATOM 1630 O O . PRO A 1 205 ? 4.487 -19.259 8.737 1.00 54.62 205 PRO A O 1
ATOM 1633 N N . TYR A 1 206 ? 5.068 -18.718 10.827 1.00 53.44 206 TYR A N 1
ATOM 1634 C CA . TYR A 1 206 ? 6.054 -19.773 10.977 1.00 53.44 206 TYR A CA 1
ATOM 1635 C C . TYR A 1 206 ? 5.415 -20.948 11.718 1.00 53.44 206 TYR A C 1
ATOM 1637 O O . TYR A 1 206 ? 5.092 -20.853 12.902 1.00 53.44 206 TYR A O 1
ATOM 1645 N N . LYS A 1 207 ? 5.211 -22.071 11.021 1.00 64.50 207 LYS A N 1
ATOM 1646 C CA . LYS A 1 207 ? 4.863 -23.338 11.673 1.00 64.50 207 LYS A CA 1
ATOM 1647 C C . LYS A 1 207 ? 6.158 -24.005 12.113 1.00 64.50 207 LYS A C 1
ATOM 1649 O O . LYS A 1 207 ? 6.912 -24.485 11.270 1.00 64.50 207 LYS A O 1
ATOM 1654 N N . LEU A 1 208 ? 6.402 -24.042 13.422 1.00 68.38 208 LEU A N 1
ATOM 1655 C CA . LEU A 1 208 ? 7.467 -24.871 13.982 1.00 68.38 208 LEU A CA 1
ATOM 1656 C C . LEU A 1 208 ? 7.235 -26.326 13.537 1.00 68.38 208 LEU A C 1
ATOM 1658 O O . LEU A 1 208 ? 6.116 -26.826 13.702 1.00 68.38 208 LEU A O 1
ATOM 1662 N N . PRO A 1 209 ? 8.242 -27.015 12.968 1.00 73.81 209 PRO A N 1
ATOM 1663 C CA . PRO A 1 209 ? 8.143 -28.455 12.799 1.00 73.81 209 PRO A CA 1
ATOM 1664 C C . PRO A 1 209 ? 7.943 -29.075 14.186 1.00 73.81 209 PRO A C 1
ATOM 1666 O O . PRO A 1 209 ? 8.606 -28.677 15.147 1.00 73.81 209 PRO A O 1
ATOM 1669 N N . TRP A 1 210 ? 6.999 -30.013 14.301 1.00 66.31 210 TRP A N 1
ATOM 1670 C CA . TRP A 1 210 ? 6.802 -30.762 15.541 1.00 66.31 210 TRP A CA 1
ATOM 1671 C C . TRP A 1 210 ? 8.150 -31.340 15.992 1.00 66.31 210 TRP A C 1
ATOM 1673 O O . TRP A 1 210 ? 8.861 -31.895 15.146 1.00 66.31 210 TRP A O 1
ATOM 1683 N N . PRO A 1 211 ? 8.532 -31.216 17.277 1.00 72.25 211 PRO A N 1
ATOM 1684 C CA . PRO A 1 211 ? 9.741 -31.863 17.757 1.00 72.25 211 PRO A CA 1
ATOM 1685 C C . PRO A 1 211 ? 9.685 -33.359 17.414 1.00 72.25 211 PRO A C 1
ATOM 1687 O O . PRO A 1 211 ? 8.609 -33.960 17.529 1.00 72.25 211 PRO A O 1
ATOM 1690 N N . PRO A 1 212 ? 10.809 -33.972 16.992 1.00 69.69 212 PRO A N 1
ATOM 1691 C CA . PRO A 1 212 ? 10.889 -35.419 16.879 1.00 69.69 212 PRO A CA 1
ATOM 1692 C C . PRO A 1 212 ? 10.420 -36.007 18.204 1.00 69.69 212 PRO A C 1
ATOM 1694 O O . PRO A 1 212 ? 10.902 -35.587 19.259 1.00 69.69 212 PRO A O 1
ATOM 1697 N N . ALA A 1 213 ? 9.446 -36.919 18.154 1.00 65.69 213 ALA A N 1
ATOM 1698 C CA . ALA A 1 213 ? 9.014 -37.638 19.340 1.00 65.69 213 ALA A CA 1
ATOM 1699 C C . ALA A 1 213 ? 10.273 -38.178 20.025 1.00 65.69 213 ALA A C 1
ATOM 1701 O O . ALA A 1 213 ? 11.058 -38.887 19.392 1.00 65.69 213 ALA A O 1
ATOM 1702 N N . LEU A 1 214 ? 10.508 -37.768 21.274 1.00 60.12 214 LEU A N 1
ATOM 1703 C CA . LEU A 1 214 ? 11.602 -38.308 22.067 1.00 60.12 214 LEU A CA 1
ATOM 1704 C C . LEU A 1 214 ? 11.374 -39.817 22.102 1.00 60.12 214 LEU A C 1
ATOM 1706 O O . LEU A 1 214 ? 10.370 -40.270 22.651 1.00 60.12 214 LEU A O 1
ATOM 1710 N N . ALA A 1 215 ? 12.240 -40.569 21.422 1.00 61.41 215 ALA A N 1
ATOM 1711 C CA . ALA A 1 215 ? 12.184 -42.016 21.446 1.00 61.41 215 ALA A CA 1
ATOM 1712 C C . ALA A 1 215 ? 12.273 -42.436 22.912 1.00 61.41 215 ALA A C 1
ATOM 1714 O O . ALA A 1 215 ? 13.241 -42.110 23.598 1.00 61.41 215 ALA A O 1
ATOM 1715 N N . ASP A 1 216 ? 11.215 -43.080 23.391 1.00 53.72 216 ASP A N 1
ATOM 1716 C CA . ASP A 1 216 ? 11.111 -43.563 24.756 1.00 53.72 216 ASP A CA 1
ATOM 1717 C C . ASP A 1 216 ? 12.230 -44.602 24.980 1.00 53.72 216 ASP A C 1
ATOM 1719 O O . ASP A 1 216 ? 12.230 -45.645 24.317 1.00 53.72 216 ASP A O 1
ATOM 1723 N N . PRO A 1 217 ? 13.219 -44.346 25.858 1.00 52.19 217 PRO A N 1
ATOM 1724 C CA . PRO A 1 217 ? 14.356 -45.245 26.050 1.00 52.19 217 PRO A CA 1
ATOM 1725 C C . PRO A 1 217 ? 13.978 -46.532 26.803 1.00 52.19 217 PRO A C 1
ATOM 1727 O O . PRO A 1 217 ? 14.842 -47.341 27.132 1.00 52.19 217 PRO A O 1
ATOM 1730 N N . SER A 1 218 ? 12.697 -46.761 27.095 1.00 50.28 218 SER A N 1
ATOM 1731 C CA . SER A 1 218 ? 12.245 -47.897 27.899 1.00 50.28 218 SER A CA 1
ATOM 1732 C C . SER A 1 218 ? 12.040 -49.206 27.115 1.00 50.28 218 SER A C 1
ATOM 1734 O O . SER A 1 218 ? 11.535 -50.177 27.677 1.00 50.28 218 SER A O 1
ATOM 1736 N N . ARG A 1 219 ? 12.504 -49.300 25.857 1.00 49.25 219 ARG A N 1
ATOM 1737 C CA . ARG A 1 219 ? 12.405 -50.526 25.038 1.00 49.25 219 ARG A CA 1
ATOM 1738 C C . ARG A 1 219 ? 13.735 -51.222 24.721 1.00 49.25 219 ARG A C 1
ATOM 1740 O O . ARG A 1 219 ? 13.854 -51.865 23.688 1.00 49.25 219 ARG A O 1
ATOM 1747 N N . GLU A 1 220 ? 14.694 -51.178 25.642 1.00 49.16 220 GLU A N 1
ATOM 1748 C CA . GLU A 1 220 ? 15.811 -52.135 25.678 1.00 49.16 220 GLU A CA 1
ATOM 1749 C C . GLU A 1 220 ? 15.935 -52.759 27.074 1.00 49.16 220 GLU A C 1
ATOM 1751 O O . GLU A 1 220 ? 16.746 -52.369 27.911 1.00 49.16 220 GLU A O 1
ATOM 1756 N N . ARG A 1 221 ? 15.070 -53.737 27.353 1.00 50.44 221 ARG A N 1
ATOM 1757 C CA . ARG A 1 221 ? 15.362 -54.832 28.287 1.00 50.44 221 ARG A CA 1
ATOM 1758 C C . ARG A 1 221 ? 14.384 -55.974 28.028 1.00 50.44 221 ARG A C 1
ATOM 1760 O O . ARG A 1 221 ? 13.242 -55.928 28.474 1.00 50.44 221 ARG A O 1
ATOM 1767 N N . GLY A 1 222 ? 14.838 -56.980 27.286 1.00 49.09 222 GLY A N 1
ATOM 1768 C CA . GLY A 1 222 ? 14.115 -58.237 27.108 1.00 49.09 222 GLY A CA 1
ATOM 1769 C C . GLY A 1 222 ? 14.429 -58.930 25.786 1.00 49.09 222 GLY A C 1
ATOM 1770 O O . GLY A 1 222 ? 13.640 -58.785 24.859 1.00 49.09 222 GLY A O 1
ATOM 1771 N N . GLN A 1 223 ? 15.570 -59.632 25.758 1.00 43.12 223 GLN A N 1
ATOM 1772 C CA . GLN A 1 223 ? 16.085 -60.678 24.841 1.00 43.12 223 GLN A CA 1
ATOM 1773 C C . GLN A 1 223 ? 17.619 -60.499 24.870 1.00 43.12 223 GLN A C 1
ATOM 1775 O O . GLN A 1 223 ? 18.098 -59.465 24.417 1.00 43.12 223 GLN A O 1
ATOM 1780 N N . ASP A 1 224 ? 18.450 -61.317 25.514 1.00 37.34 224 ASP A N 1
ATOM 1781 C CA . ASP A 1 224 ? 18.386 -62.727 25.934 1.00 37.34 224 ASP A CA 1
ATOM 1782 C C . ASP A 1 224 ? 18.940 -62.941 27.357 1.00 37.34 224 ASP A C 1
ATOM 1784 O O . ASP A 1 224 ? 19.771 -62.114 27.808 1.00 37.34 224 ASP A O 1
#

Sequence (224 aa):
MAASVAPFLCWEHCVWRQVPRRSPPRRRGAPRVAITGDIELPSTLGPENFVGRANGTIYWGIEGSDTDVLVLDESTAEFSTATLPEALWWPSHKGISRVVGGEDGVLRVIRLINNELKVFARRRPDSDDDDEWSLEMQLRLPEATLGLPGREESFFQQEAMIVSANTRYVLLTPSEETWLFSVELDTMRVERNHERNKYAGAAHPYKLPWPPALADPSRERGQD

InterPro domains:
  IPR056594 F-box protein AT5G49610-like, beta-propeller domain [PF23635] (41-213)

Foldseek 3Di:
DDDDDDDDDDDDDDDDDDDDDDDDDDDDDDPFPPPPDPDDDPPPDDPLQFAEDADQKTWGDDPPDQFKIWIARNVRRDIGIDGHDSVLGDPDDRAQWHWEQAPVRWIWIWGWDLQKTWIWTFDDDPDNPDTDIDTPDIDRRLVLCPPPPPDDNVQSPDTKGFLDDYNFKTWIGGVPPQQIWIAGPVPRHIGRPDPCRRDRDDDDPDDDDDPDPPPDPPPPDDDD

Organism: Aegilops tauschii (NCBI:txid37682)